Protein AF-A0A5J4XV74-F1 (afdb_monomer)

Radius of gyration: 24.09 Å; Cα contacts (8 Å, |Δi|>4): 216; chains: 1; bounding box: 63×43×75 Å

Solvent-accessible surface area (backbone atoms only — not comparable to full-atom values): 13083 Å² total; per-residue (Å²): 141,88,80,85,64,81,63,50,63,36,85,86,80,73,38,78,36,49,62,63,37,41,74,39,76,90,80,70,40,77,34,39,43,30,43,48,75,38,76,94,71,75,40,73,36,18,62,93,42,40,50,57,51,54,48,50,52,48,52,53,27,52,52,24,44,50,51,20,49,56,37,50,51,49,53,53,55,53,74,70,53,92,80,77,60,88,86,52,64,64,55,63,54,66,45,46,56,58,24,53,53,20,41,54,50,23,54,54,37,49,55,53,49,52,51,52,51,52,29,35,45,54,37,41,40,64,50,53,47,56,51,47,58,54,53,37,54,54,28,50,75,70,77,42,84,73,76,72,52,47,39,64,43,54,69,51,25,43,26,69,56,53,62,33,73,92,48,94,61,33,91,60,53,56,76,52,91,69,85,68,78,70,80,74,83,52,54,71,75,79,39,44,48,73,78,64,74,54,53,80,87,80,46,99,58,56,70,70,55,46,52,52,48,53,57,50,54,62,54,52,67,67,68,77,114

Nearest PDB structures (foldseek):
  6bmn-assembly1_A  TM=8.268E-01  e=3.112E-11  Homo sapiens
  6bmm-assembly1_B  TM=8.412E-01  e=5.925E-11  Homo sapiens
  7khm-assembly1_B  TM=8.316E-01  e=4.170E-11  Homo sapiens
  6bml-assembly1_A  TM=8.031E-01  e=4.688E-11  Homo sapiens
  6bms-assembly1_A  TM=7.677E-01  e=4.333E-10  Danio rerio

Structure (mmCIF, N/CA/C/O backbone):
data_AF-A0A5J4XV74-F1
#
_entry.id   AF-A0A5J4XV74-F1
#
loop_
_atom_site.group_PDB
_atom_site.id
_atom_site.type_symbol
_atom_site.label_atom_id
_atom_site.label_alt_id
_atom_site.label_comp_id
_atom_site.label_asym_id
_atom_site.label_entity_id
_atom_site.label_seq_id
_atom_site.pdbx_PDB_ins_code
_atom_site.Cartn_x
_atom_site.Cartn_y
_atom_site.Cartn_z
_atom_site.occupancy
_atom_site.B_iso_or_equiv
_atom_site.auth_seq_id
_atom_site.auth_comp_id
_atom_site.auth_asym_id
_atom_site.auth_atom_id
_atom_site.pdbx_PDB_model_num
ATOM 1 N N . MET A 1 1 ? -11.024 -5.860 29.452 1.00 32.12 1 MET A N 1
ATOM 2 C CA . MET A 1 1 ? -11.657 -5.705 28.125 1.00 32.12 1 MET A CA 1
ATOM 3 C C . MET A 1 1 ? -12.047 -4.244 27.969 1.00 32.12 1 MET A C 1
ATOM 5 O O . MET A 1 1 ? -13.117 -3.875 28.428 1.00 32.12 1 MET A O 1
ATOM 9 N N . VAL A 1 2 ? -11.178 -3.381 27.437 1.00 33.28 2 VAL A N 1
ATOM 10 C CA . VAL A 1 2 ? -11.536 -1.965 27.258 1.00 33.28 2 VAL A CA 1
ATOM 11 C C . VAL A 1 2 ? -11.027 -1.448 25.920 1.00 33.28 2 VAL A C 1
ATOM 13 O O . VAL A 1 2 ? -9.852 -1.158 25.770 1.00 33.28 2 VAL A O 1
ATOM 16 N N . ALA A 1 3 ? -11.957 -1.310 24.976 1.00 37.47 3 ALA A N 1
ATOM 17 C CA . ALA A 1 3 ? -11.997 -0.252 23.967 1.00 37.47 3 ALA A CA 1
ATOM 18 C C . ALA A 1 3 ? -13.332 -0.358 23.205 1.00 37.47 3 ALA A C 1
ATOM 20 O O . ALA A 1 3 ? -13.363 -0.626 22.005 1.00 37.47 3 ALA A O 1
ATOM 21 N N . MET A 1 4 ? -14.465 -0.149 23.885 1.00 41.94 4 MET A N 1
ATOM 22 C CA . MET A 1 4 ? -15.679 0.264 23.174 1.00 41.94 4 MET A CA 1
ATOM 23 C C . MET A 1 4 ? -15.485 1.729 22.769 1.00 41.94 4 MET A C 1
ATOM 25 O O . MET A 1 4 ? -15.948 2.650 23.431 1.00 41.94 4 MET A O 1
ATOM 29 N N . GLN A 1 5 ? -14.750 1.955 21.675 1.00 53.53 5 GLN A N 1
ATOM 30 C CA . GLN A 1 5 ? -14.912 3.187 20.907 1.00 53.53 5 GLN A CA 1
ATOM 31 C C . GLN A 1 5 ? -16.400 3.310 20.589 1.00 53.53 5 GLN A C 1
ATOM 33 O O . GLN A 1 5 ? -16.978 2.348 20.077 1.00 53.53 5 GLN A O 1
ATOM 38 N N . CYS A 1 6 ? -17.006 4.460 20.900 1.00 49.12 6 CYS A N 1
ATOM 39 C CA . CYS A 1 6 ? -18.391 4.768 20.561 1.00 49.12 6 CYS A CA 1
ATOM 40 C C . CYS A 1 6 ? -18.679 4.263 19.143 1.00 49.12 6 CYS A C 1
ATOM 42 O O . CYS A 1 6 ? -18.056 4.715 18.174 1.00 49.12 6 CYS A O 1
ATOM 44 N N . GLN A 1 7 ? -19.527 3.233 19.050 1.00 57.50 7 GLN A N 1
ATOM 45 C CA . GLN A 1 7 ? -19.824 2.516 17.814 1.00 57.50 7 GLN A CA 1
ATOM 46 C C . GLN A 1 7 ? -20.495 3.493 16.856 1.00 57.50 7 GLN A C 1
ATOM 48 O O . GLN A 1 7 ? -21.716 3.651 16.830 1.00 57.50 7 GLN A O 1
ATOM 53 N N . ARG A 1 8 ? -19.679 4.195 16.066 1.00 77.81 8 ARG A N 1
ATOM 54 C CA . ARG A 1 8 ? -20.165 5.133 15.059 1.00 77.81 8 ARG A CA 1
ATOM 55 C C . ARG A 1 8 ? -21.066 4.333 14.125 1.00 77.81 8 ARG A C 1
ATOM 57 O O . ARG A 1 8 ? -20.652 3.326 13.579 1.00 77.81 8 ARG A O 1
ATOM 64 N N . ARG A 1 9 ? -22.319 4.720 13.921 1.00 89.12 9 ARG A N 1
ATOM 65 C CA . ARG A 1 9 ? -23.174 4.014 12.954 1.00 89.12 9 ARG A CA 1
ATOM 66 C C . ARG A 1 9 ? -22.818 4.471 11.538 1.00 89.12 9 ARG A C 1
ATOM 68 O O . ARG A 1 9 ? -22.668 5.665 11.277 1.00 89.12 9 ARG A O 1
ATOM 75 N N . CYS A 1 10 ? -22.695 3.542 10.592 1.00 93.19 10 CYS A N 1
ATOM 76 C CA . CYS A 1 10 ? -22.558 3.918 9.187 1.00 93.19 10 CYS A CA 1
ATOM 77 C C . CYS A 1 10 ? -23.893 4.478 8.675 1.00 93.19 10 CYS A C 1
ATOM 79 O O . CYS A 1 10 ? -24.883 3.753 8.633 1.00 93.19 10 CYS A O 1
ATOM 81 N N . ARG A 1 11 ? -23.921 5.741 8.229 1.00 92.19 11 ARG A N 1
ATOM 82 C CA . ARG A 1 11 ? -25.148 6.377 7.707 1.00 92.19 11 ARG A CA 1
ATOM 83 C C . ARG A 1 11 ? -25.712 5.674 6.464 1.00 92.19 11 ARG A C 1
ATOM 85 O O . ARG A 1 11 ? -26.923 5.590 6.312 1.00 92.19 11 ARG A O 1
ATOM 92 N N . ARG A 1 12 ? -24.839 5.143 5.597 1.00 93.12 12 ARG A N 1
ATOM 93 C CA . ARG A 1 12 ? -25.219 4.451 4.351 1.00 93.12 12 ARG A CA 1
ATOM 94 C C . ARG A 1 12 ? -25.679 3.015 4.605 1.00 93.12 12 ARG A C 1
ATOM 96 O O . ARG A 1 12 ? -26.771 2.646 4.202 1.00 93.12 12 ARG A O 1
ATOM 103 N N . CYS A 1 13 ? -24.878 2.220 5.318 1.00 93.94 13 CYS A N 1
ATOM 104 C CA . CYS A 1 13 ? -25.209 0.817 5.595 1.00 93.94 13 CYS A CA 1
ATOM 105 C C . CYS A 1 13 ? -26.219 0.633 6.736 1.00 93.94 13 CYS A C 1
ATOM 107 O O . CYS A 1 13 ? -26.720 -0.472 6.906 1.00 93.94 13 CYS A O 1
ATOM 109 N N . ARG A 1 14 ? -26.460 1.665 7.559 1.00 92.75 14 ARG A N 1
ATOM 110 C CA . ARG A 1 14 ? -27.293 1.629 8.779 1.00 92.75 14 ARG A CA 1
ATOM 111 C C . ARG A 1 14 ? -26.882 0.559 9.803 1.00 92.75 14 ARG A C 1
ATOM 113 O O . ARG A 1 14 ? -27.666 0.185 10.666 1.00 92.75 14 ARG A O 1
ATOM 120 N N . LYS A 1 15 ? -25.627 0.107 9.749 1.00 89.50 15 LYS A N 1
ATOM 121 C CA . LYS A 1 15 ? -25.040 -0.886 10.662 1.00 89.50 15 LYS A CA 1
ATOM 122 C C . LYS A 1 15 ? -24.050 -0.229 11.631 1.00 89.50 15 LYS A C 1
ATOM 124 O O . LYS A 1 15 ? -23.454 0.794 11.262 1.00 89.50 15 LYS A O 1
ATOM 129 N N . PRO A 1 16 ? -23.865 -0.787 12.844 1.00 89.62 16 PRO A N 1
ATOM 130 C CA . PRO A 1 16 ? -22.738 -0.431 13.703 1.00 89.62 16 PRO A CA 1
ATOM 131 C C . PRO A 1 16 ? -21.429 -0.557 12.922 1.00 89.62 16 PRO A C 1
ATOM 133 O O . PRO A 1 16 ? -21.267 -1.485 12.125 1.00 89.62 16 PRO A O 1
ATOM 136 N N . LYS A 1 17 ? -20.536 0.418 13.078 1.00 89.12 17 LYS A N 1
ATOM 137 C CA . LYS A 1 17 ? -19.253 0.461 12.382 1.00 89.12 17 LYS A CA 1
ATOM 138 C C . LYS A 1 17 ? -18.164 0.094 13.393 1.00 89.12 17 LYS A C 1
ATOM 140 O O . LYS A 1 17 ? -17.872 0.915 14.265 1.00 89.12 17 LYS A O 1
ATOM 145 N N . PRO A 1 18 ? -17.543 -1.091 13.256 1.00 90.06 18 PRO A N 1
ATOM 146 C CA . PRO A 1 18 ? -16.417 -1.466 14.095 1.00 90.06 18 PRO A CA 1
ATOM 147 C C . PRO A 1 18 ? -15.278 -0.434 14.048 1.00 90.06 18 PRO A C 1
ATOM 149 O O . PRO A 1 18 ? -15.164 0.307 13.059 1.00 90.06 18 PRO A O 1
ATOM 152 N N . PRO A 1 19 ? -14.407 -0.412 15.073 1.00 87.44 19 PRO A N 1
ATOM 153 C CA . PRO A 1 19 ? -13.146 0.323 15.048 1.00 87.44 19 PRO A CA 1
ATOM 154 C C . PRO A 1 19 ? -12.389 0.138 13.728 1.00 87.44 19 PRO A C 1
ATOM 156 O O . PRO A 1 19 ? -12.341 -0.964 13.181 1.00 87.44 19 PRO A O 1
ATOM 159 N N . LEU A 1 20 ? -11.802 1.219 13.203 1.00 90.81 20 LEU A N 1
ATOM 160 C CA . LEU A 1 20 ? -10.992 1.239 11.967 1.00 90.81 20 LEU A CA 1
ATOM 161 C C . LEU A 1 20 ? -11.719 0.809 10.679 1.00 90.81 20 LEU A C 1
ATOM 163 O O . LEU A 1 20 ? -11.148 0.850 9.588 1.00 90.81 20 LEU A O 1
ATOM 167 N N . ALA A 1 21 ? -12.982 0.381 10.747 1.00 94.00 21 ALA A N 1
ATOM 168 C CA . ALA A 1 21 ? -13.748 0.125 9.540 1.00 94.00 21 ALA A CA 1
ATOM 169 C C . ALA A 1 21 ? -14.001 1.451 8.808 1.00 94.00 21 ALA A C 1
ATOM 171 O O . ALA A 1 21 ? -14.051 2.500 9.439 1.00 94.00 21 ALA A O 1
ATOM 172 N N . HIS A 1 22 ? -14.221 1.445 7.493 1.00 94.88 22 HIS A N 1
ATOM 173 C CA . HIS A 1 22 ? -14.708 2.613 6.740 1.00 94.88 22 HIS A CA 1
ATOM 174 C C . HIS A 1 22 ? -15.692 2.178 5.652 1.00 94.88 22 HIS A C 1
ATOM 176 O O . HIS A 1 22 ? -15.659 1.043 5.190 1.00 94.88 22 HIS A O 1
ATOM 182 N N . HIS A 1 23 ? -16.643 3.049 5.301 1.00 96.12 23 HIS A N 1
ATOM 183 C CA . HIS A 1 23 ? -17.570 2.779 4.203 1.00 96.12 23 HIS A CA 1
ATOM 184 C C . HIS A 1 23 ? -16.904 3.180 2.892 1.00 96.12 23 HIS A C 1
ATOM 186 O O . HIS A 1 23 ? -16.594 4.355 2.704 1.00 96.12 23 HIS A O 1
ATOM 192 N N . CYS A 1 24 ? -16.706 2.222 1.994 1.00 97.44 24 CYS A N 1
ATOM 193 C CA . CYS A 1 24 ? -16.278 2.517 0.639 1.00 97.44 24 CYS A CA 1
ATOM 194 C C . CYS A 1 24 ? -17.514 2.768 -0.223 1.00 97.44 24 CYS A C 1
ATOM 196 O O . CYS A 1 24 ? -18.355 1.881 -0.352 1.00 97.44 24 CYS A O 1
ATOM 198 N N . HIS A 1 25 ? -17.599 3.952 -0.828 1.00 96.19 25 HIS A N 1
ATOM 199 C CA . HIS A 1 25 ? -18.690 4.290 -1.741 1.00 96.19 25 HIS A CA 1
ATOM 200 C C . HIS A 1 25 ? -18.669 3.420 -3.007 1.00 96.19 25 HIS A C 1
ATOM 202 O O . HIS A 1 25 ? -19.712 2.952 -3.441 1.00 96.19 25 HIS A O 1
ATOM 208 N N . ILE A 1 26 ? -17.479 3.136 -3.549 1.00 97.25 26 ILE A N 1
ATOM 209 C CA . ILE A 1 26 ? -17.315 2.335 -4.773 1.00 97.25 26 ILE A CA 1
ATOM 210 C C . ILE A 1 26 ? -17.804 0.899 -4.542 1.00 97.25 26 ILE A C 1
ATOM 212 O O . ILE A 1 26 ? -18.626 0.391 -5.293 1.00 97.25 26 ILE A O 1
ATOM 216 N N . CYS A 1 27 ? -17.379 0.261 -3.449 1.00 97.31 27 CYS A N 1
ATOM 217 C CA . CYS A 1 27 ? -17.841 -1.086 -3.101 1.00 97.31 27 CYS A CA 1
ATOM 218 C C . CYS A 1 27 ? -19.204 -1.117 -2.384 1.00 97.31 27 CYS A C 1
ATOM 220 O O . CYS A 1 27 ? -19.670 -2.202 -2.043 1.00 97.31 27 CYS A O 1
ATOM 222 N N . SER A 1 28 ? -19.803 0.040 -2.075 1.00 96.44 28 SER A N 1
ATOM 223 C CA . SER A 1 28 ? -21.082 0.185 -1.357 1.00 96.44 28 SER A CA 1
ATOM 224 C C . SER A 1 28 ? -21.197 -0.617 -0.049 1.00 96.44 28 SER A C 1
ATOM 226 O O . SER A 1 28 ? -22.275 -1.065 0.345 1.00 96.44 28 SER A O 1
ATOM 228 N N . ARG A 1 29 ? -20.085 -0.796 0.673 1.00 95.88 29 ARG A N 1
ATOM 229 C CA . ARG A 1 29 ? -20.040 -1.579 1.919 1.00 95.88 29 ARG A CA 1
ATOM 230 C C . ARG A 1 29 ? -19.025 -1.037 2.914 1.00 95.88 29 ARG A C 1
ATOM 232 O O . ARG A 1 29 ? -18.059 -0.368 2.547 1.00 95.88 29 ARG A O 1
ATOM 239 N N . CYS A 1 30 ? -19.232 -1.355 4.190 1.00 96.44 30 CYS A N 1
ATOM 240 C CA . CYS A 1 30 ? -18.209 -1.155 5.212 1.00 96.44 30 CYS A CA 1
ATOM 241 C C . CYS A 1 30 ? -17.115 -2.219 5.087 1.00 96.44 30 CYS A C 1
ATOM 243 O O . CYS A 1 30 ? -17.405 -3.410 5.005 1.00 96.44 30 CYS A O 1
ATOM 245 N N . VAL A 1 31 ? -15.865 -1.771 5.086 1.00 97.06 31 VAL A N 1
ATOM 246 C CA . VAL A 1 31 ? -14.662 -2.599 5.012 1.00 97.06 31 VAL A CA 1
ATOM 247 C C . VAL A 1 31 ? -13.947 -2.493 6.353 1.00 97.06 31 VAL A C 1
ATOM 249 O O . VAL A 1 31 ? -13.695 -1.384 6.819 1.00 97.06 31 VAL A O 1
ATOM 252 N N . LEU A 1 32 ? -13.667 -3.633 6.988 1.00 95.50 32 LEU A N 1
ATOM 253 C CA . LEU A 1 32 ? -12.938 -3.705 8.260 1.00 95.50 32 LEU A CA 1
ATOM 254 C C . LEU A 1 32 ? -11.486 -3.267 8.062 1.00 95.50 32 LEU A C 1
ATOM 256 O O . LEU A 1 32 ? -10.875 -3.672 7.070 1.00 95.50 32 LEU A O 1
ATOM 260 N N . ARG A 1 33 ? -10.949 -2.468 8.998 1.00 94.44 33 ARG A N 1
ATOM 261 C CA . ARG A 1 33 ? -9.600 -1.865 8.934 1.00 94.44 33 ARG A CA 1
ATOM 262 C C . ARG A 1 33 ? -9.238 -1.437 7.511 1.00 94.44 33 ARG A C 1
ATOM 264 O O . ARG A 1 33 ? -8.307 -1.970 6.909 1.00 94.44 33 ARG A O 1
ATOM 271 N N . MET A 1 34 ? -10.092 -0.592 6.939 1.00 96.81 34 MET A N 1
ATOM 272 C CA . MET A 1 34 ? -9.996 -0.193 5.538 1.00 96.81 34 MET A CA 1
ATOM 273 C C . MET A 1 34 ? -8.755 0.667 5.339 1.00 96.81 34 MET A C 1
ATOM 275 O O . MET A 1 34 ? -8.573 1.644 6.053 1.00 96.81 34 MET A O 1
ATOM 279 N N . ASP A 1 35 ? -7.957 0.334 4.333 1.00 97.25 35 ASP A N 1
ATOM 280 C CA . ASP A 1 35 ? -6.819 1.150 3.932 1.00 97.25 35 ASP A CA 1
ATOM 281 C C . ASP A 1 35 ? -7.197 2.044 2.748 1.00 97.25 35 ASP A C 1
ATOM 283 O O . ASP A 1 35 ? -7.239 3.263 2.875 1.00 97.25 35 ASP A O 1
ATOM 287 N N . HIS A 1 36 ? -7.586 1.446 1.620 1.00 97.19 36 HIS A N 1
ATOM 288 C CA . HIS A 1 36 ? -8.060 2.187 0.453 1.00 97.19 36 HIS A CA 1
ATOM 289 C C . HIS A 1 36 ? -8.917 1.310 -0.469 1.00 97.19 36 HIS A C 1
ATOM 291 O O . HIS A 1 36 ? -9.012 0.092 -0.312 1.00 97.19 36 HIS A O 1
ATOM 297 N N . HIS A 1 37 ? -9.573 1.934 -1.447 1.00 98.00 37 HIS A N 1
ATOM 298 C CA . HIS A 1 37 ? -10.090 1.221 -2.611 1.00 98.00 37 HIS A CA 1
ATOM 299 C C . HIS A 1 37 ? -9.027 1.258 -3.704 1.00 98.00 37 HIS A C 1
ATOM 301 O O . HIS A 1 37 ? -8.611 2.345 -4.095 1.00 98.00 37 HIS A O 1
ATOM 307 N N . CYS A 1 38 ? -8.576 0.095 -4.167 1.00 97.50 38 CYS A N 1
ATOM 308 C CA . CYS A 1 38 ? -7.538 -0.011 -5.182 1.00 97.50 38 CYS A CA 1
ATOM 309 C C . CYS A 1 38 ? -8.183 -0.272 -6.551 1.00 97.50 38 CYS A C 1
ATOM 311 O O . CYS A 1 38 ? -8.717 -1.369 -6.749 1.00 97.50 38 CYS A O 1
ATOM 313 N N . PRO A 1 39 ? -8.115 0.675 -7.508 1.00 96.56 39 PRO A N 1
ATOM 314 C CA . PRO A 1 39 ? -8.664 0.470 -8.849 1.00 96.56 39 PRO A CA 1
ATOM 315 C C . PRO A 1 39 ? -7.979 -0.684 -9.588 1.00 96.56 39 PRO A C 1
ATOM 317 O O . PRO A 1 39 ? -8.641 -1.462 -10.263 1.00 96.56 39 PRO A O 1
ATOM 320 N N . TRP A 1 40 ? -6.668 -0.851 -9.384 1.00 94.56 40 TRP A N 1
ATOM 321 C CA . TRP A 1 40 ? -5.855 -1.897 -10.018 1.00 94.56 40 TRP A CA 1
ATOM 322 C C . TRP A 1 40 ? -6.274 -3.316 -9.629 1.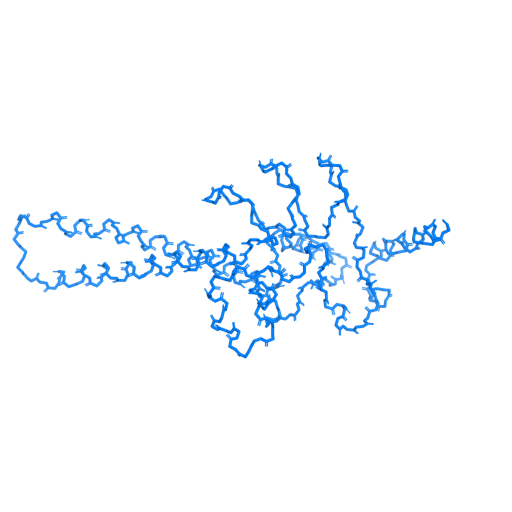00 94.56 40 TRP A C 1
ATOM 324 O O . TRP A 1 40 ? -6.129 -4.244 -10.414 1.00 94.56 40 TRP A O 1
ATOM 334 N N . MET A 1 41 ? -6.816 -3.475 -8.421 1.00 94.44 41 MET A N 1
ATOM 335 C CA . MET A 1 41 ? -7.330 -4.752 -7.921 1.00 94.44 41 MET A CA 1
ATOM 336 C C . MET A 1 41 ? -8.853 -4.854 -8.048 1.00 94.44 41 MET A C 1
ATOM 338 O O . MET A 1 41 ? -9.423 -5.865 -7.638 1.00 94.44 41 MET A O 1
ATOM 342 N N . ASN A 1 42 ? -9.510 -3.790 -8.529 1.00 96.19 42 ASN A N 1
ATOM 343 C CA . ASN A 1 42 ? -10.960 -3.612 -8.524 1.00 96.19 42 ASN A CA 1
ATOM 344 C C . ASN A 1 42 ? -11.605 -4.039 -7.188 1.00 96.19 42 ASN A C 1
ATOM 346 O O . ASN A 1 42 ? -12.614 -4.745 -7.137 1.00 96.19 42 ASN A O 1
ATOM 350 N N . ASN A 1 43 ? -10.952 -3.699 -6.071 1.00 97.25 43 ASN A N 1
ATOM 351 C CA . ASN A 1 43 ? -11.344 -4.181 -4.752 1.00 97.25 43 ASN A CA 1
ATOM 352 C C . ASN A 1 43 ? -10.844 -3.249 -3.644 1.00 97.25 43 ASN A C 1
ATOM 354 O O . ASN A 1 43 ? -9.832 -2.556 -3.772 1.00 97.25 43 ASN A O 1
ATOM 358 N N . CYS A 1 44 ? -11.536 -3.266 -2.508 1.00 98.06 44 CYS A N 1
ATOM 359 C CA . CYS A 1 44 ? -11.040 -2.619 -1.303 1.00 98.06 44 CYS A CA 1
ATOM 360 C C . CYS A 1 44 ? -9.929 -3.428 -0.655 1.00 98.06 44 CYS A C 1
ATOM 362 O O . CYS A 1 44 ? -10.048 -4.641 -0.481 1.00 98.06 44 CYS A O 1
ATOM 364 N N . ILE A 1 45 ? -8.898 -2.718 -0.216 1.00 98.00 45 ILE A N 1
ATOM 365 C CA . ILE A 1 45 ? -7.825 -3.243 0.606 1.00 98.00 45 ILE A CA 1
ATOM 366 C C . ILE A 1 45 ? -8.151 -2.932 2.070 1.00 98.00 45 ILE A C 1
ATOM 368 O O . ILE A 1 45 ? -8.427 -1.789 2.438 1.00 98.00 45 ILE A O 1
ATOM 372 N N . GLY A 1 46 ? -8.155 -3.960 2.912 1.00 96.44 46 GLY A N 1
ATOM 373 C CA . GLY A 1 46 ? -8.438 -3.844 4.338 1.00 96.44 46 GLY A CA 1
ATOM 374 C C . GLY A 1 46 ? -8.076 -5.111 5.106 1.00 96.44 46 GLY A C 1
ATOM 375 O O . GLY A 1 46 ? -7.216 -5.884 4.685 1.00 96.44 46 GLY A O 1
ATOM 376 N N . PHE A 1 47 ? -8.746 -5.360 6.231 1.00 95.25 47 PHE A N 1
ATOM 377 C CA . PHE A 1 47 ? -8.356 -6.386 7.204 1.00 95.25 47 PHE A CA 1
ATOM 378 C C . PHE A 1 47 ? -8.055 -7.770 6.596 1.00 95.25 47 PHE A C 1
ATOM 380 O O . PHE A 1 47 ? -7.038 -8.374 6.935 1.00 95.25 47 PHE A O 1
ATOM 387 N N . HIS A 1 48 ? -8.905 -8.272 5.699 1.00 93.44 48 HIS A N 1
ATOM 388 C CA . HIS A 1 48 ? -8.789 -9.641 5.185 1.00 93.44 48 HIS A CA 1
ATOM 389 C C . HIS A 1 48 ? -7.760 -9.820 4.063 1.00 93.44 48 HIS A C 1
ATOM 391 O O . HIS A 1 48 ? -7.324 -10.945 3.823 1.00 93.44 48 HIS A O 1
ATOM 397 N N . ASN A 1 49 ? -7.378 -8.748 3.367 1.00 94.56 49 ASN A N 1
ATOM 398 C CA . ASN A 1 49 ? -6.533 -8.834 2.175 1.00 94.56 49 ASN A CA 1
ATOM 399 C C . ASN A 1 49 ? -5.31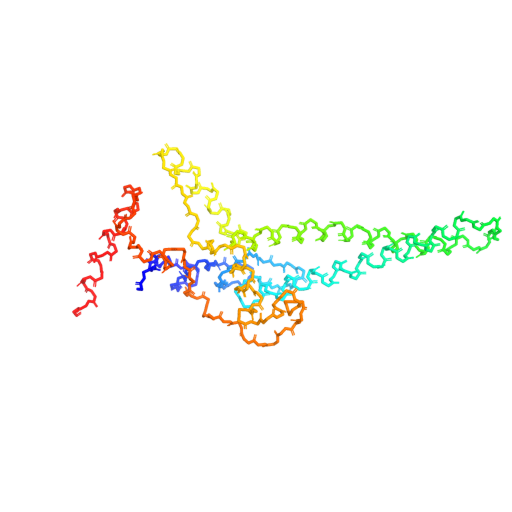3 -7.907 2.179 1.00 94.56 49 ASN A C 1
ATOM 401 O O . ASN A 1 49 ? -4.526 -7.981 1.240 1.00 94.56 49 ASN A O 1
ATOM 405 N N . TYR A 1 50 ? -5.092 -7.112 3.231 1.00 95.25 50 TYR A N 1
ATOM 406 C CA . TYR A 1 50 ? -3.940 -6.207 3.313 1.00 95.25 50 TYR A CA 1
ATOM 407 C C . TYR A 1 50 ? -2.603 -6.937 3.123 1.00 95.25 50 TYR A C 1
ATOM 409 O O . TYR A 1 50 ? -1.781 -6.511 2.320 1.00 95.25 50 TYR A O 1
ATOM 417 N N . ARG A 1 51 ? -2.415 -8.104 3.756 1.00 92.94 51 ARG A N 1
ATOM 418 C CA . ARG A 1 51 ? -1.195 -8.915 3.576 1.00 92.94 51 ARG A CA 1
ATOM 419 C C . ARG A 1 51 ? -0.965 -9.347 2.126 1.00 92.94 51 ARG A C 1
ATOM 421 O O . ARG A 1 51 ? 0.167 -9.377 1.664 1.00 92.94 51 ARG A O 1
ATOM 428 N N . PHE A 1 52 ? -2.041 -9.676 1.410 1.00 94.06 52 PHE A N 1
ATOM 429 C CA . PHE A 1 52 ? -1.960 -10.123 0.023 1.00 94.06 52 PHE A CA 1
ATOM 430 C C . PHE A 1 52 ? -1.652 -8.957 -0.901 1.00 94.06 52 PHE A C 1
ATOM 432 O O . PHE A 1 52 ? -0.888 -9.125 -1.837 1.00 94.06 52 PHE A O 1
ATOM 439 N N . PHE A 1 53 ? -2.195 -7.778 -0.602 1.00 95.62 53 PHE A N 1
ATOM 440 C CA . PHE A 1 53 ? -1.847 -6.553 -1.302 1.00 95.62 53 PHE A CA 1
ATOM 441 C C . PHE A 1 53 ? -0.361 -6.212 -1.133 1.00 95.62 53 PHE A C 1
ATOM 443 O O . PHE A 1 53 ? 0.318 -5.987 -2.125 1.00 95.62 53 PHE A O 1
ATOM 450 N N . VAL A 1 54 ? 0.177 -6.261 0.091 1.00 95.38 54 VAL A N 1
ATOM 451 C CA . VAL A 1 54 ? 1.606 -5.984 0.325 1.00 95.38 54 VAL A CA 1
ATOM 452 C C . VAL A 1 54 ? 2.495 -7.003 -0.399 1.00 95.38 54 VAL A C 1
ATOM 454 O O . VAL A 1 54 ? 3.468 -6.618 -1.042 1.00 95.38 54 VAL A O 1
ATOM 457 N N . LEU A 1 55 ? 2.132 -8.291 -0.370 1.00 95.00 55 LEU A N 1
ATOM 458 C CA . LEU A 1 55 ? 2.840 -9.333 -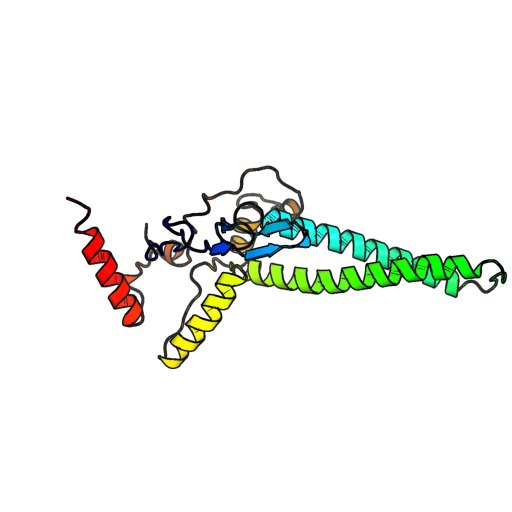1.122 1.00 95.00 55 LEU A CA 1
ATOM 459 C C . LEU A 1 55 ? 2.745 -9.148 -2.638 1.00 95.00 55 LEU A C 1
ATOM 461 O O . LEU A 1 55 ? 3.748 -9.294 -3.328 1.00 95.00 55 LEU A O 1
ATOM 465 N N . PHE A 1 56 ? 1.567 -8.804 -3.156 1.00 95.31 56 PHE A N 1
ATOM 466 C CA . PHE A 1 56 ? 1.365 -8.489 -4.568 1.00 95.31 56 PHE A CA 1
ATOM 467 C C . PHE A 1 56 ? 2.289 -7.350 -5.008 1.00 95.31 56 PHE A C 1
ATOM 469 O O . PHE A 1 56 ? 3.045 -7.514 -5.963 1.00 95.31 56 PHE A O 1
ATOM 476 N N . THR A 1 57 ? 2.302 -6.242 -4.264 1.00 96.56 57 THR A N 1
ATOM 477 C CA . THR A 1 57 ? 3.181 -5.102 -4.547 1.00 96.56 57 THR A CA 1
ATOM 478 C C . THR A 1 57 ? 4.654 -5.511 -4.469 1.00 96.56 57 THR A C 1
ATOM 480 O O . THR A 1 57 ? 5.454 -5.063 -5.285 1.00 96.56 57 THR A O 1
ATOM 483 N N . PHE A 1 58 ? 5.023 -6.401 -3.538 1.00 96.19 58 PHE A N 1
ATOM 484 C CA . PHE A 1 58 ? 6.401 -6.872 -3.372 1.00 96.19 58 PHE A CA 1
ATOM 485 C C . PHE A 1 58 ? 6.868 -7.718 -4.549 1.00 96.19 58 PHE A C 1
ATOM 487 O O . PHE A 1 58 ? 7.934 -7.463 -5.103 1.00 96.19 58 PHE A O 1
ATOM 494 N N . TYR A 1 59 ? 6.065 -8.691 -4.968 1.00 96.75 59 TYR A N 1
ATOM 495 C CA . TYR A 1 59 ? 6.417 -9.543 -6.097 1.00 96.75 59 TYR A CA 1
ATOM 496 C C . TYR A 1 59 ? 6.380 -8.791 -7.427 1.00 96.75 59 TYR A C 1
ATOM 498 O O . TYR A 1 59 ? 7.229 -9.037 -8.283 1.00 96.75 59 TYR A O 1
ATOM 506 N N . LEU A 1 60 ? 5.463 -7.833 -7.588 1.00 96.94 60 LEU A N 1
ATOM 507 C CA . LEU A 1 60 ? 5.428 -6.971 -8.766 1.00 96.94 60 LEU A CA 1
ATOM 508 C C . LEU A 1 60 ? 6.658 -6.053 -8.831 1.00 96.94 60 LEU A C 1
ATOM 510 O O . LEU A 1 60 ? 7.254 -5.890 -9.897 1.00 96.94 60 LEU A O 1
ATOM 514 N N . TRP A 1 61 ? 7.083 -5.504 -7.690 1.00 97.88 61 TRP A N 1
ATOM 515 C CA . TRP A 1 61 ? 8.332 -4.751 -7.579 1.00 97.88 61 TRP A CA 1
ATOM 516 C C . TRP A 1 61 ? 9.543 -5.627 -7.908 1.00 97.88 61 TRP A C 1
ATOM 518 O O . TRP A 1 61 ? 10.337 -5.266 -8.768 1.00 97.88 61 TRP A O 1
ATOM 528 N N . ALA A 1 62 ? 9.656 -6.810 -7.299 1.00 97.62 62 ALA A N 1
ATOM 529 C CA . ALA A 1 62 ? 10.783 -7.709 -7.527 1.00 97.62 62 ALA A CA 1
ATOM 530 C C . ALA A 1 62 ? 10.884 -8.142 -8.999 1.00 97.62 62 ALA A C 1
ATOM 532 O O . ALA A 1 62 ? 11.967 -8.103 -9.579 1.00 97.62 62 ALA A O 1
ATOM 533 N N . GLY A 1 63 ? 9.759 -8.500 -9.628 1.00 98.19 63 GLY A N 1
ATOM 534 C CA . GLY A 1 63 ? 9.724 -8.888 -11.039 1.00 98.19 63 GLY A CA 1
ATOM 535 C C . GLY A 1 63 ? 10.068 -7.736 -11.988 1.00 98.19 63 GLY A C 1
ATOM 536 O O . GLY A 1 63 ? 10.862 -7.920 -12.912 1.00 98.19 63 GLY A O 1
ATOM 537 N N . SER A 1 64 ? 9.525 -6.537 -11.750 1.00 98.19 64 SER A N 1
ATOM 538 C CA . SER A 1 64 ? 9.833 -5.359 -12.577 1.00 98.19 64 SER A CA 1
ATOM 539 C C . SER A 1 64 ? 11.274 -4.873 -12.388 1.00 98.19 64 SER A C 1
ATOM 541 O O . SER A 1 64 ? 11.943 -4.567 -13.373 1.00 98.19 64 SER A O 1
ATOM 543 N N . ALA A 1 65 ? 11.798 -4.887 -11.160 1.00 98.38 65 ALA A N 1
ATOM 544 C CA . ALA A 1 65 ? 13.193 -4.565 -10.865 1.00 98.38 65 ALA A CA 1
ATOM 545 C C . ALA A 1 65 ? 14.164 -5.566 -11.507 1.00 98.38 65 ALA A C 1
ATOM 547 O O . ALA A 1 65 ? 15.141 -5.154 -12.130 1.00 98.38 65 ALA A O 1
ATOM 548 N N . TYR A 1 66 ? 13.874 -6.868 -11.414 1.00 98.38 66 TYR A N 1
ATOM 549 C CA . TYR A 1 66 ? 14.658 -7.909 -12.080 1.00 98.38 66 TYR A CA 1
ATOM 550 C C . TYR A 1 66 ? 14.654 -7.735 -13.604 1.00 98.38 66 TYR A C 1
ATOM 552 O O . TYR A 1 66 ? 15.710 -7.770 -14.232 1.00 98.38 66 TYR A O 1
ATOM 560 N N . SER A 1 67 ? 13.486 -7.468 -14.194 1.00 98.19 67 SER A N 1
ATOM 561 C CA . SER A 1 67 ? 13.361 -7.222 -15.637 1.00 98.19 67 SER A CA 1
ATOM 562 C C . SER A 1 67 ? 14.165 -5.993 -16.068 1.00 98.19 67 SER A C 1
ATOM 564 O O . SER A 1 67 ? 14.929 -6.062 -17.027 1.00 98.19 67 SER A O 1
ATOM 566 N N . ALA A 1 68 ? 14.063 -4.885 -15.325 1.00 98.25 68 ALA A N 1
ATOM 567 C CA . ALA A 1 68 ? 14.833 -3.672 -15.590 1.00 98.25 68 ALA A CA 1
ATOM 568 C C . ALA A 1 68 ? 16.348 -3.916 -15.493 1.00 98.25 68 ALA A C 1
ATOM 570 O O . ALA A 1 68 ? 17.095 -3.450 -16.351 1.00 98.25 68 ALA A O 1
ATOM 571 N N . TRP A 1 69 ? 16.799 -4.680 -14.493 1.00 98.19 69 TRP A N 1
ATOM 572 C CA . TRP A 1 69 ? 18.205 -5.055 -14.331 1.00 98.19 69 TRP A CA 1
ATOM 573 C C . TRP A 1 69 ? 18.727 -5.879 -15.513 1.00 98.19 69 TRP A C 1
ATOM 575 O O . TRP A 1 69 ? 19.760 -5.543 -16.091 1.00 98.19 69 TRP A O 1
ATOM 585 N N . MET A 1 70 ? 18.000 -6.929 -15.906 1.00 97.62 70 MET A N 1
ATOM 586 C CA . MET A 1 70 ? 18.394 -7.797 -17.021 1.00 97.62 70 MET A CA 1
ATOM 587 C C . MET A 1 70 ? 18.443 -7.036 -18.349 1.00 97.62 70 MET A C 1
ATOM 589 O O . MET A 1 70 ? 19.378 -7.209 -19.129 1.00 97.62 70 MET A O 1
ATOM 593 N N . LEU A 1 71 ? 17.473 -6.152 -18.592 1.00 96.56 71 LEU A N 1
ATOM 594 C CA . LEU A 1 71 ? 17.443 -5.332 -19.802 1.00 96.56 71 LEU A CA 1
ATOM 595 C C . LEU A 1 71 ? 18.560 -4.282 -19.812 1.00 96.56 71 LEU A C 1
ATOM 597 O O . LEU A 1 71 ? 19.188 -4.079 -20.848 1.00 96.56 71 LEU A O 1
ATOM 601 N N . LEU A 1 72 ? 18.863 -3.658 -18.668 1.00 95.75 72 LEU A N 1
ATOM 602 C CA . LEU A 1 72 ? 19.995 -2.734 -18.543 1.00 95.75 72 LEU A CA 1
ATOM 603 C C . LEU A 1 72 ? 21.327 -3.436 -18.825 1.00 95.75 72 LEU A C 1
ATOM 605 O O . LEU A 1 72 ? 22.183 -2.890 -19.521 1.00 95.75 72 LEU A O 1
ATOM 609 N N . TRP A 1 73 ? 21.493 -4.651 -18.298 1.00 95.44 73 TRP A N 1
ATOM 610 C CA . TRP A 1 73 ? 22.673 -5.471 -18.546 1.00 95.44 73 TRP A CA 1
ATOM 611 C C . TRP A 1 73 ? 22.861 -5.750 -20.040 1.00 95.44 73 TRP A C 1
ATOM 613 O O . TRP A 1 73 ? 23.957 -5.558 -20.571 1.00 95.44 73 TRP A O 1
ATOM 623 N N . GLU A 1 74 ? 21.788 -6.152 -20.722 1.00 92.62 74 GLU A N 1
ATOM 624 C CA . GLU A 1 74 ? 21.808 -6.467 -22.149 1.00 92.62 74 GLU A CA 1
ATOM 625 C C . GLU A 1 74 ? 22.061 -5.223 -23.014 1.00 92.62 74 GLU A C 1
ATOM 627 O O . GLU A 1 74 ? 22.934 -5.248 -23.880 1.00 92.62 74 GLU A O 1
ATOM 632 N N . LEU A 1 75 ? 21.400 -4.098 -22.723 1.00 91.19 75 LEU A N 1
ATOM 633 C CA . LEU A 1 75 ? 21.668 -2.814 -23.383 1.00 91.19 75 LEU A CA 1
ATOM 634 C C . LEU A 1 75 ? 23.130 -2.382 -23.204 1.00 91.19 75 LEU A C 1
ATOM 636 O O . LEU A 1 75 ? 23.773 -1.936 -24.154 1.00 91.19 75 LEU A O 1
ATOM 640 N N . GLY A 1 76 ? 23.688 -2.565 -22.004 1.00 91.00 76 GLY A N 1
ATOM 641 C CA . GLY A 1 76 ? 25.095 -2.289 -21.728 1.00 91.00 76 GLY A CA 1
ATOM 642 C C . GLY A 1 76 ? 26.048 -3.229 -22.471 1.00 91.00 76 GLY A C 1
ATOM 643 O O . GLY A 1 76 ? 27.095 -2.785 -22.939 1.00 91.00 76 GLY A O 1
ATOM 644 N N . ARG A 1 77 ? 25.707 -4.520 -22.597 1.00 89.75 77 ARG A N 1
ATOM 645 C CA . ARG A 1 77 ? 26.478 -5.506 -23.375 1.00 89.75 77 ARG A CA 1
ATOM 646 C C . ARG A 1 77 ? 26.545 -5.098 -24.840 1.00 89.75 77 ARG A C 1
ATOM 648 O O . ARG A 1 77 ? 27.632 -5.041 -25.405 1.00 89.75 77 ARG A O 1
ATOM 655 N N . ILE A 1 78 ? 25.392 -4.774 -25.404 1.00 85.94 78 ILE A N 1
ATOM 656 C CA . ILE A 1 78 ? 25.222 -4.338 -26.782 1.00 85.94 78 ILE A CA 1
ATOM 657 C C . ILE A 1 78 ? 25.982 -3.029 -27.047 1.00 85.94 78 ILE A C 1
ATOM 659 O O . ILE A 1 78 ? 26.734 -2.946 -28.012 1.00 85.94 78 ILE A O 1
ATOM 663 N N . GLY A 1 79 ? 25.873 -2.034 -26.160 1.00 85.25 79 GLY A N 1
ATOM 664 C CA . GLY A 1 79 ? 26.582 -0.756 -26.300 1.00 85.25 79 GLY A CA 1
ATOM 665 C C . GLY A 1 79 ? 28.113 -0.866 -26.265 1.00 85.25 79 GLY A C 1
ATOM 666 O O . GLY A 1 79 ? 28.798 0.053 -26.703 1.00 85.25 79 GLY A O 1
ATOM 667 N N . ARG A 1 80 ? 28.663 -1.985 -25.770 1.00 86.19 80 ARG A N 1
ATOM 668 C CA . ARG A 1 80 ? 30.106 -2.285 -25.797 1.00 86.19 80 ARG A CA 1
ATOM 669 C C . ARG A 1 80 ? 30.552 -3.050 -27.048 1.00 86.19 80 ARG A C 1
ATOM 671 O O . ARG A 1 80 ? 31.754 -3.192 -27.255 1.00 86.19 80 ARG A O 1
ATOM 678 N N . MET A 1 81 ? 29.630 -3.567 -27.862 1.00 80.94 81 MET A N 1
ATOM 679 C CA . MET A 1 81 ? 29.965 -4.266 -29.105 1.00 80.94 81 MET A CA 1
ATOM 680 C C . MET A 1 81 ? 30.194 -3.246 -30.229 1.00 80.94 81 MET A C 1
ATOM 682 O O . MET A 1 81 ? 29.317 -2.451 -30.546 1.00 80.94 81 MET A O 1
ATOM 686 N N . SER A 1 82 ? 31.377 -3.269 -30.847 1.00 62.50 82 SER A N 1
ATOM 687 C CA . SER A 1 82 ? 31.786 -2.309 -31.886 1.00 62.50 82 SER A CA 1
ATOM 688 C C . SER A 1 82 ? 31.250 -2.618 -33.292 1.00 62.50 82 SER A C 1
ATOM 690 O O . SER A 1 82 ? 31.436 -1.812 -34.200 1.00 62.50 82 SER A O 1
ATOM 692 N N . GLN A 1 83 ? 30.584 -3.760 -33.495 1.00 64.31 83 GLN A N 1
ATOM 693 C CA . GLN A 1 83 ? 30.094 -4.210 -34.803 1.00 64.31 83 GLN A CA 1
ATOM 694 C C . GLN A 1 83 ? 28.569 -4.322 -34.823 1.00 64.31 83 GLN A C 1
ATOM 696 O O . GLN A 1 83 ? 28.007 -5.411 -34.751 1.00 64.31 83 GLN A O 1
ATOM 701 N N . PHE A 1 84 ? 27.895 -3.181 -34.929 1.00 63.22 84 PHE A N 1
ATOM 702 C CA . PHE A 1 84 ? 26.471 -3.145 -35.237 1.00 63.22 84 PHE A CA 1
ATOM 703 C C . PHE A 1 84 ? 26.265 -3.120 -36.750 1.00 63.22 84 PHE A C 1
ATOM 705 O O . PHE A 1 84 ? 26.628 -2.151 -37.417 1.00 63.22 84 PHE A O 1
ATOM 712 N N . HIS A 1 85 ? 25.658 -4.168 -37.304 1.00 63.47 85 HIS A N 1
ATOM 713 C CA . HIS A 1 85 ? 25.175 -4.119 -38.680 1.00 63.47 85 HIS A CA 1
ATOM 714 C C . HIS A 1 85 ? 23.924 -3.228 -38.737 1.00 63.47 85 HIS A C 1
ATOM 716 O O . HIS A 1 85 ? 23.003 -3.383 -37.937 1.00 63.47 85 HIS A O 1
ATOM 722 N N . MET A 1 86 ? 23.876 -2.298 -39.698 1.00 55.31 86 MET A N 1
ATOM 723 C CA . MET A 1 86 ? 22.827 -1.268 -39.846 1.00 55.31 86 MET A CA 1
ATOM 724 C C . MET A 1 86 ? 21.387 -1.827 -39.956 1.00 55.31 86 MET A C 1
ATOM 726 O O . MET A 1 86 ? 20.431 -1.079 -39.775 1.00 55.31 86 MET A O 1
ATOM 730 N N . GLY A 1 87 ? 21.218 -3.132 -40.214 1.00 59.78 87 GLY A N 1
ATOM 731 C CA . GLY A 1 87 ? 19.924 -3.830 -40.237 1.00 59.78 87 GLY A CA 1
ATOM 732 C C . GLY A 1 87 ? 19.385 -4.277 -38.868 1.00 59.78 87 GLY A C 1
ATOM 733 O O . GLY A 1 87 ? 18.239 -4.705 -38.786 1.00 59.78 87 GLY A O 1
ATOM 734 N N . GLU A 1 88 ? 20.166 -4.158 -37.789 1.00 64.44 88 GLU A N 1
ATOM 735 C CA . GLU A 1 88 ? 19.791 -4.639 -36.447 1.00 64.44 88 GLU A CA 1
ATOM 736 C C . GLU A 1 88 ? 19.308 -3.536 -35.492 1.00 64.44 88 GLU A C 1
ATOM 738 O O . GLU A 1 88 ? 19.035 -3.805 -34.324 1.00 64.44 88 GLU A O 1
ATOM 743 N N . ALA A 1 89 ? 19.142 -2.294 -35.966 1.00 66.81 89 ALA A N 1
ATOM 744 C CA . ALA A 1 89 ? 18.736 -1.159 -35.129 1.00 66.81 89 ALA A CA 1
ATOM 745 C C . ALA A 1 89 ? 17.382 -1.360 -34.417 1.00 66.81 89 ALA A C 1
ATOM 747 O O . ALA A 1 89 ? 17.143 -0.758 -33.377 1.00 66.81 89 ALA A O 1
ATOM 748 N N . VAL A 1 90 ? 16.513 -2.245 -34.918 1.00 74.81 90 VAL A N 1
ATOM 749 C CA . VAL A 1 90 ? 15.230 -2.596 -34.278 1.00 74.81 90 VAL A CA 1
ATOM 750 C C . VAL A 1 90 ? 15.433 -3.278 -32.919 1.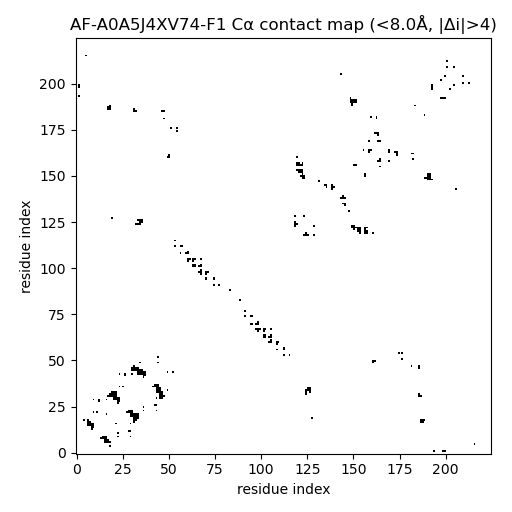00 74.81 90 VAL A C 1
ATOM 752 O O . VAL A 1 90 ? 14.652 -3.053 -31.995 1.00 74.81 90 VAL A O 1
ATOM 755 N N . TYR A 1 91 ? 16.494 -4.074 -32.764 1.00 79.88 91 TYR A N 1
ATOM 756 C CA . TYR A 1 91 ? 16.760 -4.856 -31.556 1.00 79.88 91 TYR A CA 1
ATOM 757 C C . TYR A 1 91 ? 17.030 -3.998 -30.300 1.00 79.88 91 TYR A C 1
ATOM 759 O O . TYR A 1 91 ? 16.345 -4.203 -29.296 1.00 79.88 91 TYR A O 1
ATOM 767 N N . PRO A 1 92 ? 17.925 -2.986 -30.306 1.00 80.12 92 PRO A N 1
ATOM 768 C CA . PRO A 1 92 ? 18.115 -2.121 -29.142 1.00 80.12 92 PRO A CA 1
ATOM 769 C C . PRO A 1 92 ? 16.862 -1.305 -28.795 1.00 80.12 92 PRO A C 1
ATOM 771 O O . PRO A 1 92 ? 16.579 -1.125 -27.612 1.00 80.12 92 PRO A O 1
ATOM 774 N N . TYR A 1 93 ? 16.057 -0.868 -29.775 1.00 84.25 93 TYR A N 1
ATOM 775 C CA . TYR A 1 93 ? 14.775 -0.206 -29.485 1.00 84.25 93 TYR A CA 1
ATOM 776 C C . TYR A 1 93 ? 13.760 -1.163 -28.847 1.00 84.25 93 TYR A C 1
ATOM 778 O O . TYR A 1 93 ? 13.078 -0.784 -27.891 1.00 84.25 93 TYR A O 1
ATOM 786 N N . ALA A 1 94 ? 13.704 -2.413 -29.317 1.00 88.00 94 ALA A N 1
ATOM 787 C CA . ALA A 1 94 ? 12.854 -3.455 -28.747 1.00 88.00 94 ALA A CA 1
ATOM 788 C C . ALA A 1 94 ? 13.220 -3.798 -27.290 1.00 88.00 94 ALA A C 1
ATOM 790 O O . ALA A 1 94 ? 12.352 -4.244 -26.545 1.00 88.00 94 ALA A O 1
ATOM 791 N N . LEU A 1 95 ? 14.464 -3.548 -26.861 1.00 91.69 95 LEU A N 1
ATOM 792 C CA . LEU A 1 95 ? 14.911 -3.695 -25.469 1.00 91.69 95 LEU A CA 1
ATOM 793 C C . LEU A 1 95 ? 14.747 -2.410 -24.642 1.00 91.69 95 LEU A C 1
ATOM 795 O O . LEU A 1 95 ? 14.445 -2.474 -23.448 1.00 91.69 95 LEU A O 1
ATOM 799 N N . LEU A 1 96 ? 14.913 -1.239 -25.262 1.00 92.75 96 LEU A N 1
ATOM 800 C CA . LEU A 1 96 ? 14.820 0.056 -24.588 1.00 92.75 96 LEU A CA 1
ATOM 801 C C . LEU A 1 96 ? 13.409 0.334 -24.060 1.00 92.75 96 LEU A C 1
ATOM 803 O O . LEU A 1 96 ? 13.254 0.763 -22.919 1.00 92.75 96 LEU A O 1
ATOM 807 N N . VAL A 1 97 ? 12.373 0.074 -24.862 1.00 94.31 97 VAL A N 1
ATOM 808 C CA . VAL A 1 97 ? 10.977 0.309 -24.454 1.00 94.31 97 VAL A CA 1
ATOM 809 C C . VAL A 1 97 ? 10.590 -0.499 -23.205 1.00 94.31 97 VAL A C 1
ATOM 811 O O . VAL A 1 97 ? 10.173 0.113 -22.216 1.00 94.31 97 VAL A O 1
ATOM 814 N N . PRO A 1 98 ?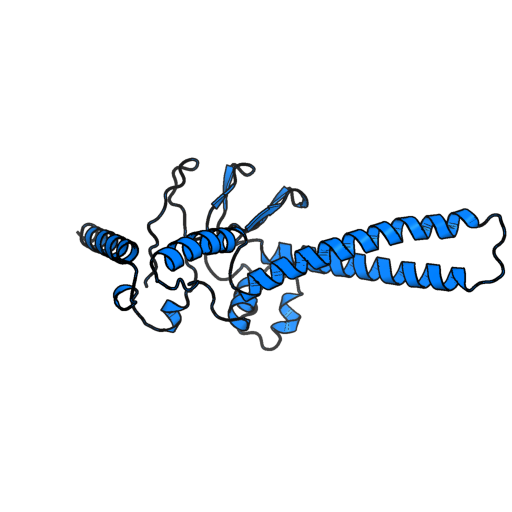 10.741 -1.840 -23.167 1.00 95.94 98 PRO A N 1
ATOM 815 C CA . PRO A 1 98 ? 10.433 -2.608 -21.965 1.00 95.94 98 PRO A CA 1
ATOM 816 C C . PRO A 1 98 ? 11.359 -2.263 -20.794 1.00 95.94 98 PRO A C 1
ATOM 818 O O . PRO A 1 98 ? 10.913 -2.355 -19.649 1.00 95.94 98 PRO A O 1
ATOM 821 N N . PHE A 1 99 ? 12.600 -1.821 -21.038 1.00 97.69 99 PHE A N 1
ATOM 822 C CA . PHE A 1 99 ? 13.481 -1.329 -19.977 1.00 97.69 99 PHE A CA 1
ATOM 823 C C . PHE A 1 99 ? 12.889 -0.089 -19.308 1.00 97.69 99 PHE A C 1
ATOM 825 O O . PHE A 1 99 ? 12.718 -0.081 -18.090 1.00 97.69 99 PHE A O 1
ATOM 832 N N . VAL A 1 100 ? 12.520 0.923 -20.098 1.00 97.56 100 VAL A N 1
ATOM 833 C CA . VAL A 1 100 ? 11.938 2.173 -19.592 1.00 97.56 100 VAL A CA 1
ATOM 834 C C . VAL A 1 100 ? 10.654 1.894 -18.815 1.00 97.56 100 VAL A C 1
ATOM 836 O O . VAL A 1 100 ? 10.494 2.392 -17.702 1.00 97.56 100 VAL A O 1
ATOM 839 N N . LEU A 1 101 ? 9.766 1.050 -19.351 1.00 97.25 101 LEU A N 1
ATOM 840 C CA . LEU A 1 101 ? 8.525 0.673 -18.669 1.00 97.25 101 LEU A CA 1
ATOM 841 C C . LEU A 1 101 ? 8.794 -0.078 -17.357 1.00 97.25 101 LEU A C 1
ATOM 843 O O . LEU A 1 101 ? 8.218 0.265 -16.325 1.00 97.25 101 LEU A O 1
ATOM 847 N N . SER A 1 102 ? 9.693 -1.067 -17.370 1.00 98.12 102 SER A N 1
ATOM 848 C CA . SER A 1 102 ? 10.034 -1.858 -16.179 1.00 98.12 102 SER A CA 1
ATOM 849 C C . SER A 1 102 ? 10.700 -1.003 -15.100 1.00 98.12 102 SER A C 1
ATOM 851 O O . SER A 1 102 ? 10.370 -1.131 -13.921 1.00 98.12 102 SER A O 1
ATOM 853 N N . ALA A 1 103 ? 11.594 -0.092 -15.492 1.00 98.25 103 ALA A N 1
ATOM 854 C CA . ALA A 1 103 ? 12.249 0.846 -14.589 1.00 98.25 103 ALA A CA 1
ATOM 855 C C . ALA A 1 103 ? 11.243 1.834 -13.978 1.00 98.25 103 ALA A C 1
ATOM 857 O O . ALA A 1 103 ? 11.230 2.014 -12.760 1.00 98.25 103 ALA A O 1
ATOM 858 N N . ALA A 1 104 ? 10.357 2.419 -14.790 1.00 98.25 104 ALA A N 1
ATOM 859 C CA . ALA A 1 104 ? 9.325 3.340 -14.318 1.00 98.25 104 ALA A CA 1
ATOM 860 C C . ALA A 1 104 ? 8.374 2.670 -13.313 1.00 98.25 104 ALA A C 1
ATOM 862 O O . ALA A 1 104 ? 8.110 3.222 -12.243 1.00 98.25 104 ALA A O 1
ATOM 863 N N . VAL A 1 105 ? 7.912 1.452 -13.619 1.00 97.50 105 VAL A N 1
ATOM 864 C CA . VAL A 1 105 ? 7.079 0.653 -12.709 1.00 97.50 105 VAL A CA 1
ATOM 865 C C . VAL A 1 105 ? 7.838 0.327 -11.423 1.00 97.50 105 VAL A C 1
ATOM 867 O O . VAL A 1 105 ? 7.298 0.523 -10.336 1.00 97.50 105 VAL A O 1
ATOM 870 N N . SER A 1 106 ? 9.097 -0.104 -11.517 1.00 98.19 106 SER A N 1
ATOM 871 C CA . SER A 1 106 ? 9.919 -0.434 -10.348 1.00 98.19 106 SER A CA 1
ATOM 872 C C . SER A 1 106 ? 10.113 0.771 -9.414 1.00 98.19 106 SER A C 1
ATOM 874 O O . SER A 1 106 ? 9.951 0.650 -8.196 1.00 98.19 106 SER A O 1
ATOM 876 N N . ILE A 1 107 ? 10.367 1.963 -9.966 1.00 98.12 107 ILE A N 1
ATOM 877 C CA . ILE A 1 107 ? 10.500 3.209 -9.192 1.00 98.12 107 ILE A CA 1
ATOM 878 C C . ILE A 1 107 ? 9.179 3.563 -8.497 1.00 98.12 107 ILE A C 1
ATOM 880 O O . ILE A 1 107 ? 9.161 3.798 -7.286 1.00 98.12 107 ILE A O 1
ATOM 884 N N . ALA A 1 108 ? 8.060 3.551 -9.230 1.00 97.69 108 ALA A N 1
ATOM 885 C CA . ALA A 1 108 ? 6.745 3.856 -8.665 1.00 97.69 108 ALA A CA 1
ATOM 886 C C . ALA A 1 108 ? 6.361 2.875 -7.543 1.00 97.69 108 ALA A C 1
ATOM 888 O O . ALA A 1 108 ? 5.886 3.282 -6.479 1.00 97.69 108 ALA A O 1
ATOM 889 N N . LEU A 1 109 ? 6.622 1.580 -7.744 1.00 97.75 109 LEU A N 1
ATOM 890 C CA . LEU A 1 109 ? 6.364 0.551 -6.742 1.00 97.75 109 LEU A CA 1
ATOM 891 C C . LEU A 1 109 ? 7.304 0.648 -5.545 1.00 97.75 109 LEU A C 1
ATOM 893 O O . LEU A 1 109 ? 6.880 0.320 -4.444 1.00 97.75 109 LEU A O 1
ATOM 897 N N . THR A 1 110 ? 8.531 1.144 -5.713 1.00 98.06 110 THR A N 1
ATOM 898 C CA . THR A 1 110 ? 9.446 1.402 -4.590 1.00 98.06 110 THR A CA 1
ATOM 899 C C . THR A 1 110 ? 8.858 2.452 -3.644 1.00 98.06 110 THR A C 1
ATOM 901 O O . THR A 1 110 ? 8.831 2.239 -2.432 1.00 98.06 110 THR A O 1
ATOM 904 N N . ALA A 1 111 ? 8.312 3.550 -4.181 1.00 97.50 111 ALA A N 1
ATOM 905 C CA . ALA A 1 111 ? 7.650 4.577 -3.374 1.00 97.50 111 ALA A CA 1
ATOM 906 C C . ALA A 1 111 ? 6.394 4.034 -2.668 1.00 97.50 111 ALA A C 1
ATOM 908 O O . ALA A 1 111 ? 6.229 4.222 -1.460 1.00 97.50 111 ALA A O 1
ATOM 909 N N . LEU A 1 112 ? 5.538 3.303 -3.395 1.00 97.06 112 LEU A N 1
ATOM 910 C CA . LEU A 1 112 ? 4.338 2.681 -2.825 1.00 97.06 112 LEU A CA 1
ATOM 911 C C . LEU A 1 112 ? 4.689 1.654 -1.737 1.00 97.06 112 LEU A C 1
ATOM 913 O O . LEU A 1 112 ? 4.070 1.620 -0.675 1.00 97.06 112 LEU A O 1
ATOM 917 N N . MET A 1 113 ? 5.706 0.833 -1.977 1.00 95.88 113 MET A N 1
ATOM 918 C CA . MET A 1 113 ? 6.178 -0.168 -1.031 1.00 95.88 113 MET A CA 1
ATOM 919 C C . MET A 1 113 ? 6.734 0.481 0.238 1.00 95.88 113 MET A C 1
ATOM 921 O O . MET A 1 113 ? 6.360 0.090 1.343 1.00 95.88 113 MET A O 1
ATOM 925 N N . GLY A 1 114 ? 7.573 1.511 0.088 1.00 97.00 114 GLY A N 1
ATOM 926 C CA . GLY A 1 114 ? 8.102 2.285 1.210 1.00 97.00 114 GLY A CA 1
ATOM 927 C C . GLY A 1 114 ? 6.990 2.891 2.066 1.00 97.00 114 GLY A C 1
ATOM 928 O O . GLY A 1 114 ? 7.023 2.778 3.292 1.00 97.00 114 GLY A O 1
ATOM 929 N N . TRP A 1 115 ? 5.956 3.441 1.424 1.00 97.00 115 TRP A N 1
ATOM 930 C CA . TRP A 1 115 ? 4.773 3.955 2.110 1.00 97.00 115 TRP A CA 1
ATOM 931 C C . TRP A 1 115 ? 4.064 2.880 2.944 1.00 97.00 115 TRP A C 1
ATOM 933 O O . TRP A 1 115 ? 3.820 3.070 4.136 1.00 97.00 115 TRP A O 1
ATOM 943 N N . HIS A 1 116 ? 3.777 1.716 2.358 1.00 96.75 116 HIS A N 1
ATOM 944 C CA . HIS A 1 116 ? 3.090 0.647 3.083 1.00 96.75 116 HIS A CA 1
ATOM 945 C C . HIS A 1 116 ? 3.946 0.025 4.189 1.00 96.75 116 HIS A C 1
ATOM 947 O O . HIS A 1 116 ? 3.404 -0.307 5.245 1.00 96.75 116 HIS A O 1
ATOM 953 N N . PHE A 1 117 ? 5.266 -0.081 4.018 1.00 95.69 117 PHE A N 1
ATOM 954 C CA . PHE A 1 117 ?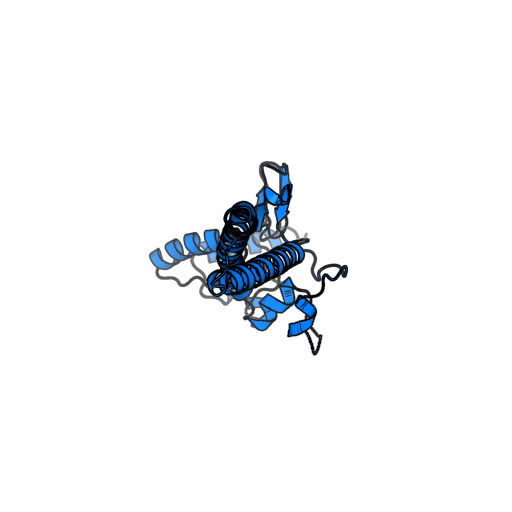 6.153 -0.501 5.106 1.00 95.69 117 PHE A CA 1
ATOM 955 C C . PHE A 1 117 ? 6.180 0.507 6.255 1.00 95.69 117 PHE A C 1
ATOM 957 O O . PHE A 1 117 ? 6.154 0.090 7.413 1.00 95.69 117 PHE A O 1
ATOM 964 N N . PHE A 1 118 ? 6.157 1.811 5.967 1.00 96.06 118 PHE A N 1
ATOM 965 C CA . PHE A 1 118 ? 6.018 2.841 6.997 1.00 96.06 118 PHE A CA 1
ATOM 966 C C . PHE A 1 118 ? 4.696 2.698 7.770 1.00 96.06 118 PHE A C 1
ATOM 968 O O . PHE A 1 118 ? 4.693 2.708 9.002 1.00 96.06 118 PHE A O 1
ATOM 975 N N . LEU A 1 119 ? 3.578 2.473 7.074 1.00 95.81 119 LEU A N 1
ATOM 976 C CA . LEU A 1 119 ? 2.284 2.226 7.718 1.00 95.81 119 LEU A CA 1
ATOM 977 C C . LEU A 1 119 ? 2.298 0.965 8.594 1.00 95.81 119 LEU A C 1
ATOM 979 O O . LEU A 1 119 ? 1.794 0.981 9.720 1.00 95.81 119 LEU A O 1
ATOM 983 N N . ILE A 1 120 ? 2.923 -0.117 8.113 1.00 95.12 120 ILE A N 1
ATOM 984 C CA . ILE A 1 120 ? 3.100 -1.355 8.883 1.00 95.12 120 ILE A CA 1
ATOM 985 C C . ILE A 1 120 ? 3.955 -1.094 10.122 1.00 95.12 120 ILE A C 1
ATOM 987 O O . ILE A 1 120 ? 3.580 -1.545 11.200 1.00 95.12 120 ILE A O 1
ATOM 991 N N . TRP A 1 121 ? 5.052 -0.338 10.010 1.00 93.75 121 TRP A N 1
ATOM 992 C CA . TRP A 1 121 ? 5.872 0.042 11.163 1.00 93.75 121 TRP A CA 1
ATOM 993 C C . TRP A 1 121 ? 5.015 0.731 12.218 1.00 93.75 121 TRP A C 1
ATOM 995 O O . TRP A 1 121 ? 5.060 0.336 13.381 1.00 93.75 121 TRP A O 1
ATOM 1005 N N . GLN A 1 122 ? 4.224 1.731 11.831 1.00 90.94 122 GLN A N 1
ATOM 1006 C CA . GLN A 1 122 ? 3.406 2.509 12.766 1.00 90.94 122 GLN A CA 1
ATOM 1007 C C . GLN A 1 122 ? 2.156 1.762 13.263 1.00 90.94 122 GLN A C 1
ATOM 1009 O O . GLN A 1 122 ? 1.484 2.226 14.184 1.00 90.94 122 GLN A O 1
ATOM 1014 N N . GLY A 1 123 ? 1.830 0.603 12.681 1.00 91.50 123 GLY A N 1
ATOM 1015 C CA . GLY A 1 123 ? 0.630 -0.161 13.025 1.00 91.50 123 GLY A CA 1
ATOM 1016 C C . GLY A 1 123 ? -0.665 0.499 12.537 1.00 91.50 123 GLY A C 1
ATOM 1017 O O . GLY A 1 123 ? -1.733 0.259 13.100 1.00 91.50 123 GLY A O 1
ATOM 1018 N N . GLN A 1 124 ? -0.594 1.323 11.491 1.00 93.00 124 GLN A N 1
ATOM 1019 C CA . GLN A 1 124 ? -1.689 2.170 11.006 1.00 93.00 124 GLN A CA 1
ATOM 1020 C C . GLN A 1 124 ? -2.156 1.753 9.608 1.00 93.00 124 GLN A C 1
ATOM 1022 O O . GLN A 1 124 ? -1.390 1.175 8.842 1.00 93.00 124 GLN A O 1
ATOM 1027 N N . SER A 1 125 ? -3.411 2.048 9.263 1.00 94.12 125 SER A N 1
ATOM 1028 C CA . SER A 1 125 ? -3.814 2.186 7.856 1.00 94.12 125 SER A CA 1
ATOM 1029 C C . SER A 1 125 ? -3.605 3.626 7.375 1.00 94.12 125 SER A C 1
ATOM 1031 O O . SER A 1 125 ? -3.432 4.541 8.183 1.00 94.12 125 SER A O 1
ATOM 1033 N N . THR A 1 126 ? -3.679 3.853 6.065 1.00 94.44 126 THR A N 1
ATOM 1034 C CA . THR A 1 126 ? -3.625 5.192 5.459 1.00 94.44 126 THR A CA 1
ATOM 1035 C C . THR A 1 126 ? -4.708 6.103 6.042 1.00 94.44 126 THR A C 1
ATOM 1037 O O . THR A 1 126 ? -4.438 7.253 6.390 1.00 94.44 126 THR A O 1
ATOM 1040 N N . ILE A 1 127 ? -5.932 5.589 6.203 1.00 93.31 127 ILE A N 1
ATOM 1041 C CA . ILE A 1 127 ? -7.048 6.357 6.766 1.00 93.31 127 ILE A CA 1
ATOM 1042 C C . ILE A 1 127 ? -6.817 6.649 8.253 1.00 93.31 127 ILE A C 1
ATOM 1044 O O . ILE A 1 127 ? -7.080 7.765 8.703 1.00 93.31 127 ILE A O 1
ATOM 1048 N N . ASP A 1 128 ? -6.313 5.675 9.012 1.00 91.00 128 ASP A N 1
ATOM 1049 C CA . ASP A 1 128 ? -6.025 5.858 10.439 1.00 91.00 128 ASP A CA 1
ATOM 1050 C C . ASP A 1 128 ? -4.949 6.913 10.651 1.00 91.00 128 ASP A C 1
ATOM 1052 O O . ASP A 1 128 ? -5.112 7.797 11.487 1.00 91.00 128 ASP A O 1
ATOM 1056 N N . MET A 1 129 ? -3.893 6.864 9.840 1.00 93.38 129 MET A N 1
ATOM 1057 C CA . MET A 1 129 ? -2.832 7.854 9.846 1.00 93.38 129 MET A CA 1
ATOM 1058 C C . MET A 1 129 ? -3.420 9.246 9.571 1.00 93.38 129 MET A C 1
ATOM 1060 O O . MET A 1 129 ? -3.234 10.150 10.377 1.00 93.38 129 MET A O 1
ATOM 1064 N N . LEU A 1 130 ? -4.203 9.431 8.501 1.00 92.31 130 LEU A N 1
ATOM 1065 C CA . LEU A 1 130 ? -4.828 10.726 8.188 1.00 92.31 130 LEU A CA 1
ATOM 1066 C C . LEU A 1 130 ? -5.723 11.255 9.321 1.00 92.31 130 LEU A C 1
ATOM 1068 O O . LEU A 1 130 ? -5.651 12.439 9.657 1.00 92.31 130 LEU A O 1
ATOM 1072 N N . ASN A 1 131 ? -6.538 10.389 9.932 1.00 89.75 131 ASN A N 1
ATOM 1073 C CA . ASN A 1 131 ? -7.342 10.765 11.097 1.00 89.75 131 ASN A CA 1
ATOM 1074 C C . ASN A 1 131 ? -6.446 11.173 12.272 1.00 89.75 131 ASN A C 1
ATOM 1076 O O . ASN A 1 131 ? -6.676 12.216 12.874 1.00 89.75 131 ASN A O 1
ATOM 1080 N N . PHE A 1 132 ? -5.389 10.409 12.544 1.00 89.44 132 PHE A N 1
ATOM 1081 C CA . PHE A 1 132 ? -4.436 10.703 13.607 1.00 89.44 132 PHE A CA 1
ATOM 1082 C C . PHE A 1 132 ? -3.715 12.039 13.394 1.00 89.44 132 PHE A C 1
ATOM 1084 O O . PHE A 1 132 ? -3.591 12.812 14.336 1.00 89.44 132 PHE A O 1
ATOM 1091 N N . TRP A 1 133 ? -3.290 12.367 12.169 1.00 88.31 133 TRP A N 1
ATOM 1092 C CA . TRP A 1 133 ? -2.677 13.668 11.866 1.00 88.31 133 TRP A CA 1
ATOM 1093 C C . TRP A 1 133 ? -3.629 14.834 12.127 1.00 88.31 133 TRP A C 1
ATOM 1095 O O . TRP A 1 133 ? -3.198 15.872 12.630 1.00 88.31 133 TRP A O 1
ATOM 1105 N N . ARG A 1 134 ? -4.916 14.686 11.793 1.00 89.19 134 ARG A N 1
ATOM 1106 C CA . ARG A 1 134 ? -5.928 15.703 12.107 1.00 89.19 134 ARG A CA 1
ATOM 1107 C C . ARG A 1 134 ? -6.098 15.841 13.618 1.00 89.19 134 ARG A C 1
ATOM 1109 O O . ARG A 1 134 ? -5.954 16.940 14.144 1.00 89.19 134 ARG A O 1
ATOM 1116 N N . ASP A 1 135 ? -6.347 14.731 14.301 1.00 85.88 135 ASP A N 1
ATOM 1117 C CA . ASP A 1 135 ? -6.655 14.718 15.729 1.00 85.88 135 ASP A CA 1
ATOM 1118 C C . ASP A 1 135 ? -5.426 15.162 16.565 1.00 85.88 135 ASP A C 1
ATOM 1120 O O . ASP A 1 135 ? -5.562 15.827 17.589 1.00 85.88 135 ASP A O 1
ATOM 1124 N N . SER A 1 136 ? -4.203 14.896 16.090 1.00 83.88 136 SER A N 1
ATOM 1125 C CA . SER A 1 136 ? -2.948 15.358 16.702 1.00 83.88 136 SER A CA 1
ATOM 1126 C C . SER A 1 136 ? -2.761 16.877 16.610 1.00 83.88 136 SER A C 1
ATOM 1128 O O . SER A 1 136 ? -2.281 17.495 17.563 1.00 83.88 136 SER A O 1
ATOM 1130 N N . LYS A 1 137 ? -3.177 17.511 15.503 1.00 88.56 137 LYS A N 1
ATOM 1131 C CA . LYS A 1 137 ? -3.168 18.981 15.391 1.00 88.56 137 LYS A CA 1
ATOM 1132 C C . LYS A 1 137 ? -4.116 19.618 16.408 1.00 88.56 137 LYS A C 1
ATOM 1134 O O . LYS A 1 137 ? -3.744 20.605 17.039 1.00 88.56 137 LYS A O 1
ATOM 1139 N N . GLU A 1 138 ? -5.300 19.035 16.589 1.00 85.50 138 GLU A N 1
ATOM 1140 C CA . GLU A 1 138 ? -6.272 19.481 17.596 1.00 85.50 138 GLU A CA 1
ATOM 1141 C C . GLU A 1 138 ? -5.732 19.296 19.021 1.00 85.50 138 GLU A C 1
ATOM 1143 O O . GLU A 1 138 ? -5.800 20.222 19.827 1.00 85.50 138 GLU A O 1
ATOM 1148 N N . ALA A 1 139 ? -5.126 18.142 19.317 1.00 83.50 139 ALA A N 1
ATOM 1149 C CA . ALA A 1 139 ? -4.518 17.869 20.618 1.00 83.50 139 ALA A CA 1
ATOM 1150 C C . ALA A 1 139 ? -3.401 18.872 20.952 1.00 83.50 139 ALA A C 1
ATOM 1152 O O . ALA A 1 139 ? -3.385 19.434 22.049 1.00 83.50 139 ALA A O 1
ATOM 1153 N N . LYS A 1 140 ? -2.526 19.175 19.980 1.00 86.62 140 LYS A N 1
ATOM 1154 C CA . LYS A 1 140 ? -1.452 20.166 20.138 1.00 86.62 140 LYS A CA 1
ATOM 1155 C C . LYS A 1 140 ? -1.999 21.569 20.407 1.00 86.62 140 LYS A C 1
ATOM 1157 O O . LYS A 1 140 ? -1.445 22.274 21.244 1.00 86.62 140 LYS A O 1
ATOM 1162 N N . ALA A 1 141 ? -3.088 21.962 19.742 1.00 88.62 141 ALA A N 1
ATOM 1163 C CA . ALA A 1 141 ? -3.758 23.238 20.005 1.00 88.62 141 ALA A CA 1
ATOM 1164 C C . ALA A 1 141 ? -4.333 23.319 21.433 1.00 88.62 141 ALA A C 1
ATOM 1166 O O . ALA A 1 141 ? -4.424 24.403 21.997 1.00 88.62 141 ALA A O 1
ATOM 1167 N N . GLN A 1 142 ? -4.674 22.175 22.029 1.00 89.31 142 GLN A N 1
ATOM 1168 C CA . GLN A 1 142 ? -5.145 22.057 23.413 1.00 89.31 142 GLN A CA 1
ATOM 1169 C C . GLN A 1 142 ? -4.006 21.841 24.426 1.00 89.31 142 GLN A C 1
ATOM 1171 O O . GLN A 1 142 ? -4.280 21.624 25.602 1.00 89.31 142 GLN A O 1
ATOM 1176 N N . GLY A 1 143 ? -2.737 21.863 23.996 1.00 86.62 143 GLY A N 1
ATOM 1177 C CA . GLY A 1 143 ? -1.586 21.604 24.869 1.00 86.62 143 GLY A CA 1
ATOM 1178 C C . GLY A 1 143 ? -1.439 20.141 25.305 1.00 86.62 143 GLY A C 1
ATOM 1179 O O . GLY A 1 143 ? -0.751 19.861 26.280 1.00 86.62 143 GLY A O 1
ATOM 1180 N N . THR A 1 144 ? -2.074 19.204 24.597 1.00 81.81 144 THR A N 1
ATOM 1181 C CA . THR A 1 144 ? -2.083 17.771 24.935 1.00 81.81 144 THR A CA 1
ATOM 1182 C C . THR A 1 144 ? -1.344 16.942 23.888 1.00 81.81 144 THR A C 1
ATOM 1184 O O . THR A 1 144 ? -1.227 17.329 22.721 1.00 81.81 144 THR A O 1
ATOM 1187 N N . THR A 1 145 ? -0.822 15.786 24.297 1.00 79.69 145 THR A N 1
ATOM 1188 C CA . THR A 1 145 ? -0.132 14.848 23.406 1.00 79.69 145 THR A CA 1
ATOM 1189 C C . THR A 1 145 ? -1.046 13.675 23.065 1.00 79.69 145 THR A C 1
ATOM 1191 O O . THR A 1 145 ? -1.620 13.027 23.937 1.00 79.69 145 THR A O 1
ATOM 1194 N N . LEU A 1 146 ? -1.193 13.394 21.768 1.00 81.06 146 LEU A N 1
ATOM 1195 C CA . LEU A 1 146 ? -1.970 12.256 21.283 1.00 81.06 146 LEU A CA 1
ATOM 1196 C C . LEU A 1 146 ? -1.026 11.107 20.930 1.00 81.06 146 LEU A C 1
ATOM 1198 O O . LEU A 1 146 ? -0.169 11.246 20.058 1.00 81.06 146 LEU A O 1
ATOM 1202 N N . ILE A 1 147 ? -1.212 9.963 21.582 1.00 81.50 147 ILE A N 1
ATOM 1203 C CA . ILE A 1 147 ? -0.456 8.738 21.307 1.00 81.50 147 ILE A CA 1
ATOM 1204 C C . ILE A 1 147 ? -1.334 7.800 20.483 1.00 81.50 147 ILE A C 1
ATOM 1206 O O . ILE A 1 147 ? -2.522 7.642 20.759 1.00 81.50 147 ILE A O 1
ATOM 1210 N N . HIS A 1 148 ? -0.761 7.179 19.452 1.00 83.88 148 HIS A N 1
ATOM 1211 C CA . HIS A 1 148 ? -1.522 6.278 18.601 1.00 83.88 148 HIS A CA 1
ATOM 1212 C C . HIS A 1 148 ? -1.731 4.901 19.263 1.00 83.88 148 HIS A C 1
ATOM 1214 O O . HIS A 1 148 ? -0.758 4.168 19.451 1.00 83.88 148 HIS A O 1
ATOM 1220 N N . PRO A 1 149 ? -2.980 4.483 19.538 1.00 85.75 149 PRO A N 1
ATOM 1221 C CA . PRO A 1 149 ? -3.250 3.338 20.408 1.00 85.75 149 PRO A CA 1
ATOM 1222 C C . PRO A 1 149 ? -2.913 1.977 19.790 1.00 85.75 149 PRO A C 1
ATOM 1224 O O . PRO A 1 149 ? -2.667 1.027 20.526 1.00 85.75 149 PRO A O 1
ATOM 1227 N N . TYR A 1 150 ? -2.894 1.853 18.459 1.00 88.56 150 TYR A N 1
ATOM 1228 C CA . TYR A 1 150 ? -2.662 0.569 17.773 1.00 88.56 150 TYR A CA 1
ATOM 1229 C C . TYR A 1 150 ? -1.199 0.320 17.391 1.00 88.56 150 TYR A C 1
ATOM 1231 O O . TYR A 1 150 ? -0.909 -0.641 16.681 1.00 88.56 150 TYR A O 1
ATOM 1239 N N . ASN A 1 151 ? -0.274 1.183 17.821 1.00 90.19 151 ASN A N 1
ATOM 1240 C CA . ASN A 1 151 ? 1.147 0.941 17.608 1.00 90.19 151 ASN A CA 1
ATOM 1241 C C . ASN A 1 151 ? 1.693 0.038 18.727 1.00 90.19 151 ASN A C 1
ATOM 1243 O O . ASN A 1 151 ? 1.909 0.490 19.847 1.00 90.19 151 ASN A O 1
ATOM 1247 N N . LEU A 1 152 ? 1.927 -1.241 18.421 1.00 89.50 152 LEU A N 1
ATOM 1248 C CA . LEU A 1 152 ? 2.406 -2.257 19.371 1.00 89.50 152 LEU A CA 1
ATOM 1249 C C . LEU A 1 152 ? 3.929 -2.469 19.311 1.00 89.50 152 LEU A C 1
ATOM 1251 O O . LEU A 1 152 ? 4.452 -3.418 19.902 1.00 89.50 152 LEU A O 1
ATOM 1255 N N . GLY A 1 153 ? 4.637 -1.621 18.562 1.00 89.94 153 GLY A N 1
ATOM 1256 C CA . GLY A 1 153 ? 6.054 -1.764 18.245 1.00 89.94 153 GLY A CA 1
ATOM 1257 C C . GLY A 1 153 ? 6.314 -2.542 16.951 1.00 89.94 153 GLY A C 1
ATOM 1258 O O . GLY A 1 153 ? 5.519 -3.378 16.517 1.00 89.94 153 GLY A O 1
ATOM 1259 N N . LEU A 1 154 ? 7.480 -2.285 16.349 1.00 89.06 154 LEU A N 1
ATOM 1260 C CA . LEU A 1 154 ? 7.842 -2.708 14.988 1.00 89.06 154 LEU A CA 1
ATOM 1261 C C . LEU A 1 154 ? 7.618 -4.205 14.737 1.00 89.06 154 LEU A C 1
ATOM 1263 O O . LEU A 1 154 ? 6.941 -4.589 13.785 1.00 89.06 154 LEU A O 1
ATOM 1267 N N . LYS A 1 155 ? 8.141 -5.060 15.625 1.00 90.19 155 LYS A N 1
ATOM 1268 C CA . LYS A 1 155 ? 8.024 -6.518 15.490 1.00 90.19 155 LYS A CA 1
ATOM 1269 C C . LYS A 1 155 ? 6.567 -6.978 15.550 1.00 90.19 155 LYS A C 1
ATOM 1271 O O . LYS A 1 155 ? 6.148 -7.753 14.698 1.00 90.19 155 LYS A O 1
ATOM 1276 N N . ARG A 1 156 ? 5.794 -6.511 16.535 1.00 89.38 156 ARG A N 1
ATOM 1277 C CA . ARG A 1 156 ? 4.399 -6.944 16.714 1.00 89.38 156 ARG A CA 1
ATOM 1278 C C . ARG A 1 156 ? 3.516 -6.443 15.578 1.00 89.38 156 ARG A C 1
ATOM 1280 O O . ARG A 1 156 ? 2.776 -7.239 15.016 1.00 89.38 156 ARG A O 1
ATOM 1287 N N . ASN A 1 157 ? 3.662 -5.184 15.170 1.00 92.19 157 ASN A N 1
ATOM 1288 C CA . ASN A 1 157 ? 2.884 -4.629 14.063 1.00 92.19 157 ASN A CA 1
ATOM 1289 C C . ASN A 1 157 ? 3.116 -5.408 12.761 1.00 92.19 157 ASN A C 1
ATOM 1291 O O . ASN A 1 157 ? 2.164 -5.748 12.059 1.00 92.19 157 ASN A O 1
ATOM 1295 N N . PHE A 1 158 ? 4.372 -5.759 12.472 1.00 91.62 158 PHE A N 1
ATOM 1296 C CA . PHE A 1 158 ? 4.711 -6.580 11.314 1.00 91.62 158 PHE A CA 1
ATOM 1297 C C . PHE A 1 158 ? 4.102 -7.986 11.411 1.00 91.62 158 PHE A C 1
ATOM 1299 O O . PHE A 1 158 ? 3.464 -8.468 10.472 1.00 91.62 158 PHE A O 1
ATOM 1306 N N . GLN A 1 159 ? 4.258 -8.643 12.562 1.00 89.94 159 GLN A N 1
ATOM 1307 C CA . GLN A 1 159 ? 3.743 -9.994 12.773 1.00 89.94 159 GLN A CA 1
ATOM 1308 C C . GLN A 1 159 ? 2.205 -10.065 12.700 1.00 89.94 159 GLN A C 1
ATOM 1310 O O . GLN A 1 159 ? 1.685 -11.045 12.173 1.00 89.94 159 GLN A O 1
ATOM 1315 N N . GLU A 1 160 ? 1.490 -9.023 13.137 1.00 88.75 160 GLU A N 1
ATOM 1316 C CA . GLU A 1 160 ? 0.024 -8.891 13.045 1.00 88.75 160 GLU A CA 1
ATOM 1317 C C . GLU A 1 160 ? -0.494 -8.743 11.603 1.00 88.75 160 GLU A C 1
ATOM 1319 O O . GLU A 1 160 ? -1.628 -9.119 11.280 1.00 88.75 160 GLU A O 1
ATOM 1324 N N . VAL A 1 161 ? 0.310 -8.164 10.708 1.00 90.62 161 VAL A N 1
ATOM 1325 C CA . VAL A 1 161 ? -0.056 -8.016 9.292 1.00 90.62 161 VAL A CA 1
ATOM 1326 C C . VAL A 1 161 ? 0.139 -9.333 8.549 1.00 90.62 161 VAL A C 1
ATOM 1328 O O . VAL A 1 161 ? -0.776 -9.787 7.862 1.00 90.62 161 VAL A O 1
ATOM 1331 N N . PHE A 1 162 ? 1.303 -9.963 8.711 1.00 90.69 162 PHE A N 1
ATOM 1332 C CA . PHE A 1 162 ? 1.669 -11.171 7.963 1.00 90.69 162 PHE A CA 1
ATOM 1333 C C . PHE A 1 162 ? 1.277 -12.482 8.647 1.00 90.69 162 PHE A C 1
ATOM 1335 O O . PHE A 1 162 ? 1.433 -13.548 8.056 1.00 90.69 162 PHE A O 1
ATOM 1342 N N . ASP A 1 163 ? 0.731 -12.410 9.859 1.00 86.75 163 ASP A N 1
ATOM 1343 C CA . ASP A 1 163 ? 0.287 -13.556 10.653 1.00 86.75 163 ASP A CA 1
ATOM 1344 C C . ASP A 1 163 ? 1.403 -14.585 10.903 1.00 86.75 163 ASP A C 1
ATOM 1346 O O . ASP A 1 163 ? 1.251 -15.800 10.766 1.00 86.75 163 ASP A O 1
ATOM 1350 N N . VAL A 1 164 ? 2.581 -14.060 11.239 1.00 86.06 164 VAL A N 1
ATOM 1351 C CA . VAL A 1 164 ? 3.804 -14.842 11.481 1.00 86.06 164 VAL A CA 1
ATOM 1352 C C . VAL A 1 164 ? 4.201 -14.872 12.963 1.00 86.06 164 VAL A C 1
ATOM 1354 O O . VAL A 1 164 ? 5.282 -15.352 13.316 1.00 86.06 164 VAL A O 1
ATOM 1357 N N . SER A 1 165 ? 3.319 -14.396 13.848 1.00 81.69 165 SER A N 1
ATOM 1358 C CA . SER A 1 165 ? 3.485 -14.450 15.305 1.00 81.69 165 SER A CA 1
ATOM 1359 C C . SER A 1 165 ? 3.688 -15.892 15.787 1.00 81.69 165 SER A C 1
ATOM 1361 O O . SER A 1 165 ? 2.851 -16.765 15.541 1.00 81.69 165 SER A O 1
ATOM 1363 N N . GLY A 1 166 ? 4.786 -16.133 16.512 1.00 77.94 166 GLY A N 1
ATOM 1364 C CA . GLY A 1 166 ? 5.126 -17.440 17.094 1.00 77.94 166 GLY A CA 1
ATOM 1365 C C . GLY A 1 166 ? 6.028 -18.332 16.232 1.00 77.94 166 GLY A C 1
ATOM 1366 O O . GLY A 1 166 ? 6.432 -19.398 16.683 1.00 77.94 166 GLY A O 1
ATOM 1367 N N . HIS A 1 167 ? 6.403 -17.907 15.021 1.00 79.88 167 HIS A N 1
ATOM 1368 C CA . HIS A 1 167 ? 7.331 -18.663 14.176 1.00 79.88 167 HIS A CA 1
ATOM 1369 C C . HIS A 1 167 ? 8.785 -18.196 14.350 1.00 79.88 167 HIS A C 1
ATOM 1371 O O . HIS A 1 167 ? 9.075 -17.001 14.281 1.00 79.88 167 HIS A O 1
ATOM 1377 N N . ARG A 1 168 ? 9.726 -19.144 14.497 1.00 81.31 168 ARG A N 1
ATOM 1378 C CA . ARG A 1 168 ? 11.175 -18.859 14.594 1.00 81.31 168 ARG A CA 1
ATOM 1379 C C . ARG A 1 168 ? 11.704 -18.110 13.359 1.00 81.31 168 ARG A C 1
ATOM 1381 O O . ARG A 1 168 ? 12.483 -17.175 13.496 1.00 81.31 168 ARG A O 1
ATOM 1388 N N . LEU A 1 169 ? 11.224 -18.474 12.167 1.00 85.38 169 LEU A N 1
ATOM 1389 C CA . LEU A 1 169 ? 11.614 -17.897 10.870 1.00 85.38 169 LEU A CA 1
ATOM 1390 C C . LEU A 1 169 ? 10.578 -16.893 10.328 1.00 85.38 169 LEU A C 1
ATOM 1392 O O . LEU A 1 169 ? 10.285 -16.862 9.132 1.00 85.38 169 LEU A O 1
ATOM 1396 N N . TRP A 1 170 ? 9.980 -16.082 11.206 1.00 82.44 170 TRP A N 1
ATOM 1397 C CA . TRP A 1 170 ? 8.947 -15.105 10.830 1.00 82.44 170 TRP A CA 1
ATOM 1398 C C . TRP A 1 170 ? 9.413 -14.105 9.752 1.00 82.44 170 TRP A C 1
ATOM 1400 O O . TRP A 1 170 ? 8.612 -13.681 8.922 1.00 82.44 170 TRP A O 1
ATOM 1410 N N . TRP A 1 171 ? 10.709 -13.781 9.731 1.00 80.06 171 TRP A N 1
ATOM 1411 C CA . TRP A 1 171 ? 11.339 -12.821 8.819 1.00 80.06 171 TRP A CA 1
ATOM 1412 C C . TRP A 1 171 ? 11.515 -13.331 7.377 1.00 80.06 171 TRP A C 1
ATOM 1414 O O . TRP A 1 171 ? 11.684 -12.516 6.480 1.00 80.06 171 TRP A O 1
ATOM 1424 N N . ILE A 1 172 ? 11.415 -14.644 7.134 1.00 84.25 172 ILE A N 1
ATOM 1425 C CA . ILE A 1 172 ? 11.331 -15.221 5.775 1.00 84.25 172 ILE A CA 1
ATOM 1426 C C . ILE A 1 172 ? 9.878 -15.551 5.440 1.00 84.25 172 ILE A C 1
ATOM 1428 O O . ILE A 1 172 ? 9.400 -15.333 4.330 1.00 84.25 172 ILE A O 1
ATOM 1432 N N . ARG A 1 173 ? 9.147 -16.091 6.421 1.00 85.44 173 ARG A N 1
ATOM 1433 C CA . ARG A 1 173 ? 7.814 -16.660 6.206 1.00 85.44 173 ARG A CA 1
ATOM 1434 C C . ARG A 1 173 ? 6.790 -15.637 5.729 1.00 85.44 173 ARG A C 1
ATOM 1436 O O . ARG A 1 173 ? 5.846 -16.035 5.056 1.00 85.44 173 ARG A O 1
ATOM 1443 N N . TRP A 1 174 ? 6.973 -14.356 6.051 1.00 87.31 174 TRP A N 1
ATOM 1444 C CA . TRP A 1 174 ? 6.062 -13.304 5.604 1.00 87.31 174 TRP A CA 1
ATOM 1445 C C . TRP A 1 174 ? 5.960 -13.223 4.081 1.00 87.31 174 TRP A C 1
ATOM 1447 O O . TRP A 1 174 ? 4.893 -12.872 3.596 1.00 87.31 174 TRP A O 1
ATOM 1457 N N . MET A 1 175 ? 7.026 -13.588 3.355 1.00 87.50 175 MET A N 1
ATOM 1458 C CA . MET A 1 175 ? 7.080 -13.552 1.892 1.00 87.50 175 MET A CA 1
ATOM 1459 C C . MET A 1 175 ? 6.191 -14.628 1.260 1.00 87.50 175 MET A C 1
ATOM 1461 O O . MET A 1 175 ? 5.722 -14.464 0.143 1.00 87.50 175 MET A O 1
ATOM 1465 N N . LEU A 1 176 ? 5.914 -15.726 1.965 1.00 85.12 176 LEU A N 1
ATOM 1466 C CA . LEU A 1 176 ? 5.132 -16.822 1.408 1.00 85.12 176 LEU A CA 1
ATOM 1467 C C . LEU A 1 176 ? 3.633 -16.479 1.430 1.00 85.12 176 LEU A C 1
ATOM 1469 O O . LEU A 1 176 ? 3.090 -16.197 2.504 1.00 85.12 176 LEU A O 1
ATOM 1473 N N . PRO A 1 177 ? 2.921 -16.567 0.290 1.00 76.25 177 PRO A N 1
ATOM 1474 C CA . PRO A 1 177 ? 1.479 -16.368 0.259 1.00 76.25 177 PRO A CA 1
ATOM 1475 C C . PRO A 1 177 ? 0.780 -17.487 1.040 1.00 76.25 177 PRO A C 1
ATOM 1477 O O . PRO A 1 177 ? 0.534 -18.587 0.547 1.00 76.25 177 PRO A O 1
ATOM 1480 N N . SER A 1 178 ? 0.457 -17.202 2.299 1.00 79.56 178 SER A N 1
ATOM 1481 C CA . SER A 1 178 ? -0.250 -18.130 3.173 1.00 79.56 178 SER A CA 1
ATOM 1482 C C . SER A 1 178 ? -1.757 -18.040 2.953 1.00 79.56 178 SER A C 1
ATOM 1484 O O . SER A 1 178 ? -2.361 -16.971 3.079 1.00 79.56 178 SER A O 1
ATOM 1486 N N . ARG A 1 179 ? -2.392 -19.189 2.693 1.00 78.19 179 ARG A N 1
ATOM 1487 C CA . ARG A 1 179 ? -3.859 -19.317 2.703 1.00 78.19 179 ARG A CA 1
ATOM 1488 C C . ARG A 1 179 ? -4.445 -19.368 4.115 1.00 78.19 179 ARG A C 1
ATOM 1490 O O . ARG A 1 179 ? -5.664 -19.328 4.254 1.00 78.19 179 ARG A O 1
ATOM 1497 N N . ALA A 1 180 ? -3.610 -19.443 5.157 1.00 78.38 180 ALA A N 1
ATOM 1498 C CA . ALA A 1 180 ? -4.081 -19.497 6.537 1.00 78.38 180 ALA A CA 1
ATOM 1499 C C . ALA A 1 180 ? -4.954 -18.280 6.839 1.00 78.38 180 ALA A C 1
ATOM 1501 O O . ALA A 1 180 ? -4.576 -17.156 6.514 1.00 78.38 180 ALA A O 1
ATOM 1502 N N . LYS A 1 181 ? -6.125 -18.482 7.438 1.00 77.44 181 LYS A N 1
ATOM 1503 C CA . LYS A 1 181 ? -7.008 -17.376 7.816 1.00 77.44 181 LYS A CA 1
ATOM 1504 C C . LYS A 1 181 ? -6.256 -16.424 8.750 1.00 77.44 181 LYS A C 1
ATOM 1506 O O . LYS A 1 181 ? -5.592 -16.889 9.668 1.00 77.44 181 LYS A O 1
ATOM 1511 N N . ARG A 1 182 ? -6.362 -15.115 8.494 1.00 83.62 182 ARG A N 1
ATOM 1512 C CA . ARG A 1 182 ? -5.744 -14.090 9.344 1.00 83.62 182 ARG A CA 1
ATOM 1513 C C . ARG A 1 182 ? -6.258 -14.234 10.782 1.00 83.62 182 ARG A C 1
ATOM 1515 O O . ARG A 1 182 ? -7.471 -14.344 10.966 1.00 83.62 182 ARG A O 1
ATOM 1522 N N . ARG A 1 183 ? -5.359 -14.209 11.768 1.00 84.06 183 ARG A N 1
ATOM 1523 C CA . ARG A 1 183 ? -5.720 -14.102 13.191 1.00 84.06 183 ARG A CA 1
ATOM 1524 C C . ARG A 1 183 ? -6.497 -12.812 13.483 1.00 84.06 183 ARG A C 1
ATOM 1526 O O . ARG A 1 183 ? -6.257 -11.772 12.873 1.00 84.06 183 ARG A O 1
ATOM 1533 N N . GLY A 1 184 ? -7.424 -12.900 14.434 1.00 85.50 184 GLY A N 1
ATOM 1534 C CA . GLY A 1 184 ? -8.349 -11.822 14.781 1.00 85.50 184 GLY A CA 1
ATOM 1535 C C . GLY A 1 184 ? -9.623 -11.815 13.931 1.00 85.50 184 GLY A C 1
ATOM 1536 O O . GLY A 1 184 ? -9.717 -12.454 12.883 1.00 85.50 184 GLY A O 1
ATOM 1537 N N . ASP A 1 185 ? -10.626 -11.088 14.407 1.00 86.88 185 ASP A N 1
ATOM 1538 C CA . ASP A 1 185 ? -11.944 -10.969 13.774 1.00 86.88 185 ASP A CA 1
ATOM 1539 C C . ASP A 1 185 ? -12.107 -9.681 12.948 1.00 86.88 185 ASP A C 1
ATOM 1541 O O . ASP A 1 185 ? -13.072 -9.535 12.199 1.00 86.88 185 ASP A O 1
ATOM 1545 N N . GLY A 1 186 ? -11.147 -8.757 13.054 1.00 86.50 186 GLY A N 1
ATOM 1546 C CA . GLY A 1 186 ? -11.181 -7.456 12.393 1.00 86.50 186 GLY A CA 1
ATOM 1547 C C . GLY A 1 186 ? -12.148 -6.458 13.037 1.00 86.50 186 GLY A C 1
ATOM 1548 O O . GLY A 1 186 ? -12.378 -5.393 12.463 1.00 86.50 186 GLY A O 1
ATOM 1549 N N . ILE A 1 187 ? -12.709 -6.802 14.198 1.00 87.81 187 ILE A N 1
ATOM 1550 C CA . ILE A 1 187 ? -13.620 -5.980 14.999 1.00 87.81 187 ILE A CA 1
ATOM 1551 C C . ILE A 1 187 ? -12.882 -5.497 16.247 1.00 87.81 187 ILE A C 1
ATOM 1553 O O . ILE A 1 187 ? -12.917 -4.305 16.554 1.00 87.81 187 ILE A O 1
ATOM 1557 N N . PHE A 1 188 ? -12.172 -6.403 16.921 1.00 87.25 188 PHE A N 1
ATOM 1558 C CA . PHE A 1 188 ? -11.324 -6.088 18.060 1.00 87.25 188 PHE A CA 1
ATOM 1559 C C . PHE A 1 188 ? -9.856 -6.093 17.639 1.00 87.25 188 PHE A C 1
ATOM 1561 O O . PHE A 1 188 ? -9.365 -7.030 17.007 1.00 87.25 188 PHE A O 1
ATOM 1568 N N . PHE A 1 189 ? -9.147 -5.025 18.000 1.00 86.00 189 PHE A N 1
ATOM 1569 C CA . PHE A 1 189 ? -7.720 -4.881 17.740 1.00 86.00 189 PHE A CA 1
ATOM 1570 C C . PHE A 1 189 ? -6.991 -4.614 19.052 1.00 86.00 189 PHE A C 1
ATOM 1572 O O . PHE A 1 189 ? -7.444 -3.749 19.805 1.00 86.00 189 PHE A O 1
ATOM 1579 N N . PRO A 1 190 ? -5.872 -5.310 19.315 1.00 85.88 190 PRO A N 1
ATOM 1580 C CA . PRO A 1 190 ? -5.051 -5.031 20.480 1.00 85.88 190 PRO A CA 1
ATOM 1581 C C . PRO A 1 190 ? -4.530 -3.594 20.437 1.00 85.88 190 PRO A C 1
ATOM 1583 O O . PRO A 1 190 ? -4.111 -3.095 19.387 1.00 85.88 190 PRO A O 1
ATOM 1586 N N . THR A 1 191 ? -4.546 -2.948 21.594 1.00 86.88 191 THR A N 1
ATOM 1587 C CA . THR A 1 191 ? -4.006 -1.608 21.805 1.00 86.88 191 THR A CA 1
ATOM 1588 C C . THR A 1 191 ? -2.802 -1.658 22.739 1.00 86.88 191 THR A C 1
ATOM 1590 O O . THR A 1 191 ? -2.607 -2.609 23.496 1.00 86.88 191 THR A O 1
ATOM 1593 N N . MET A 1 192 ? -1.983 -0.609 22.723 1.00 81.06 192 MET A N 1
ATOM 1594 C CA . MET A 1 192 ? -0.870 -0.470 23.665 1.00 81.06 192 MET A CA 1
ATOM 1595 C C . MET A 1 192 ? -1.337 -0.396 25.129 1.00 81.06 192 MET A C 1
ATOM 1597 O O . MET A 1 192 ? -0.595 -0.780 26.032 1.00 81.06 192 MET A O 1
ATOM 1601 N N . TYR A 1 193 ? -2.578 0.033 25.377 1.00 77.00 193 TYR A N 1
ATOM 1602 C CA . TYR A 1 193 ? -3.159 0.078 26.720 1.00 77.00 193 TYR A CA 1
ATOM 1603 C C . TYR A 1 193 ? -3.417 -1.323 27.281 1.00 77.00 193 TYR A C 1
ATOM 1605 O O . TYR A 1 193 ? -3.175 -1.558 28.463 1.00 77.00 193 TYR A O 1
ATOM 1613 N N . ASP A 1 194 ? -3.785 -2.280 26.423 1.00 76.38 194 ASP A N 1
ATOM 1614 C CA . ASP A 1 194 ? -3.965 -3.679 26.826 1.00 76.38 194 ASP A CA 1
ATOM 1615 C C . ASP A 1 194 ? -2.655 -4.289 27.352 1.00 76.38 194 ASP A C 1
ATOM 1617 O O . ASP A 1 194 ? -2.671 -5.101 28.275 1.00 76.38 194 ASP A O 1
ATOM 1621 N N . SER A 1 195 ? -1.505 -3.871 26.807 1.00 63.25 195 SER A N 1
ATOM 1622 C CA . SER A 1 195 ? -0.188 -4.315 27.284 1.00 63.25 195 SER A CA 1
ATOM 1623 C C . SER A 1 195 ? 0.304 -3.616 28.551 1.00 63.25 195 SER A C 1
ATOM 1625 O O . SER A 1 195 ? 1.184 -4.152 29.217 1.00 63.25 195 SER A O 1
ATOM 1627 N N . LEU A 1 196 ? -0.243 -2.444 28.881 1.00 61.41 196 LEU A N 1
ATOM 1628 C CA . LEU A 1 196 ? 0.145 -1.672 30.064 1.00 61.41 196 LEU A CA 1
ATOM 1629 C C . LEU A 1 196 ? -0.728 -1.984 31.290 1.00 61.41 196 LEU A C 1
ATOM 1631 O O . LEU A 1 196 ? -0.410 -1.517 32.374 1.00 61.41 196 LEU A O 1
ATOM 1635 N N . GLN A 1 197 ? -1.824 -2.742 31.135 1.00 55.47 197 GLN A N 1
ATOM 1636 C CA . GLN A 1 197 ? -2.864 -2.931 32.166 1.00 55.47 197 GLN A CA 1
ATOM 1637 C C . GLN A 1 197 ? -3.442 -1.611 32.726 1.00 55.47 197 GLN A C 1
ATOM 1639 O O . GLN A 1 197 ? -4.113 -1.611 33.755 1.00 55.47 197 GLN A O 1
ATOM 1644 N N . VAL A 1 198 ? -3.220 -0.484 32.044 1.00 50.78 198 VAL A N 1
ATOM 1645 C CA . VAL A 1 198 ? -3.707 0.841 32.446 1.00 50.78 198 VAL A CA 1
ATOM 1646 C C . VAL A 1 198 ? -5.140 0.997 31.946 1.00 50.78 198 VAL A C 1
ATOM 1648 O O . VAL A 1 198 ? -5.400 0.849 30.747 1.00 50.78 198 VAL A O 1
ATOM 1651 N N . ARG A 1 199 ? -6.092 1.293 32.842 1.00 48.94 199 ARG A N 1
ATOM 1652 C CA . ARG A 1 199 ? -7.465 1.597 32.419 1.00 48.94 199 ARG A CA 1
ATOM 1653 C C . ARG A 1 199 ? -7.481 2.973 31.752 1.00 48.94 199 ARG A C 1
ATOM 1655 O O . ARG A 1 199 ? -6.807 3.878 32.231 1.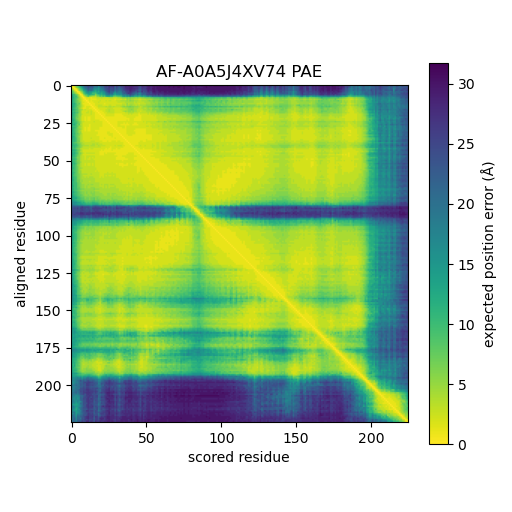00 48.94 199 ARG A O 1
ATOM 1662 N N . PRO A 1 200 ? -8.290 3.198 30.702 1.00 46.06 200 PRO A N 1
ATOM 1663 C CA . PRO A 1 200 ? -8.444 4.523 30.096 1.00 46.06 200 PRO A CA 1
ATOM 1664 C C . PRO A 1 200 ? -8.797 5.638 31.085 1.00 46.06 200 PRO A C 1
ATOM 1666 O O . PRO A 1 200 ? -8.439 6.782 30.857 1.00 46.06 200 PRO A O 1
ATOM 1669 N N . GLN A 1 201 ? -9.458 5.304 32.193 1.00 49.91 201 GLN A N 1
ATOM 1670 C CA . GLN A 1 201 ? -9.797 6.234 33.276 1.00 49.91 201 GLN A CA 1
ATOM 1671 C C . GLN A 1 201 ? -8.566 6.767 34.033 1.00 49.91 201 GLN A C 1
ATOM 1673 O O . GLN A 1 201 ? -8.643 7.845 34.612 1.00 49.91 201 GLN A O 1
ATOM 1678 N N . ASP A 1 202 ? -7.448 6.039 33.990 1.00 45.41 202 ASP A N 1
ATOM 1679 C CA . ASP A 1 202 ? -6.198 6.350 34.690 1.00 45.41 202 ASP A CA 1
ATOM 1680 C C . ASP A 1 202 ? -5.208 7.134 33.792 1.00 45.41 202 ASP A C 1
ATOM 1682 O O . ASP A 1 202 ? -4.113 7.494 34.221 1.00 45.41 202 ASP A O 1
ATOM 1686 N N . LEU A 1 203 ? -5.575 7.393 32.528 1.00 56.78 203 LEU A N 1
ATOM 1687 C CA . LEU A 1 203 ? -4.809 8.215 31.588 1.00 56.78 203 LEU A CA 1
ATOM 1688 C C . LEU A 1 203 ? -5.233 9.684 31.710 1.00 56.78 203 LEU A C 1
ATOM 1690 O O . LEU A 1 203 ? -6.421 9.983 31.843 1.00 56.78 203 LEU A O 1
ATOM 1694 N N . ASP A 1 204 ? -4.272 10.609 31.620 1.00 53.69 204 ASP A N 1
ATOM 1695 C CA . ASP A 1 204 ? -4.543 12.052 31.611 1.00 53.69 204 ASP A CA 1
ATOM 1696 C C . ASP A 1 204 ? -5.186 12.459 30.273 1.00 53.69 204 ASP A C 1
ATOM 1698 O O . ASP A 1 204 ? -4.545 12.879 29.309 1.00 53.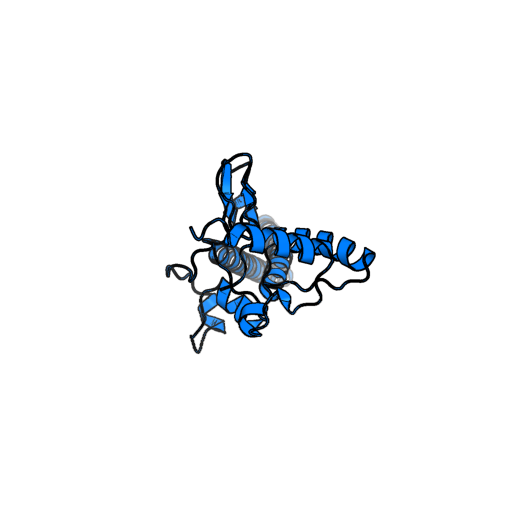69 204 ASP A O 1
ATOM 1702 N N . LEU A 1 205 ? -6.481 12.171 30.173 1.00 56.94 205 LEU A N 1
ATOM 1703 C CA . LEU A 1 205 ? -7.280 12.325 28.972 1.00 56.94 205 LEU A CA 1
ATOM 1704 C C . LEU A 1 205 ? -7.866 13.729 28.887 1.00 56.94 205 LEU A C 1
ATOM 1706 O O . LEU A 1 205 ? -8.327 14.295 29.882 1.00 56.94 205 LEU A O 1
ATOM 1710 N N . THR A 1 206 ? -7.930 14.249 27.659 1.00 57.41 206 THR A N 1
ATOM 1711 C CA . THR A 1 206 ? -8.532 15.555 27.376 1.00 57.41 206 THR A CA 1
ATOM 1712 C C . THR A 1 206 ? -9.965 15.623 27.926 1.00 57.41 206 THR A C 1
ATOM 1714 O O . THR A 1 206 ? -10.661 14.601 27.925 1.00 57.41 206 THR A O 1
ATOM 1717 N N . PRO A 1 207 ? -10.467 16.800 28.348 1.00 50.03 207 PRO A N 1
ATOM 1718 C CA . PRO A 1 207 ? -11.806 16.936 28.931 1.00 50.03 207 PRO A CA 1
ATOM 1719 C C . PRO A 1 207 ? -12.911 16.348 28.048 1.00 50.03 207 PRO A C 1
ATOM 1721 O O . PRO A 1 207 ? -13.822 15.695 28.544 1.00 50.03 207 PRO A O 1
ATOM 1724 N N . ARG A 1 208 ? -12.776 16.482 26.722 1.00 45.69 208 ARG A N 1
ATOM 1725 C CA . ARG A 1 208 ? -13.696 15.904 25.733 1.00 45.69 208 ARG A CA 1
ATOM 1726 C C . ARG A 1 208 ? -13.667 14.375 25.729 1.00 45.69 208 ARG A C 1
ATOM 1728 O O . ARG A 1 208 ? -14.706 13.741 25.590 1.00 45.69 208 ARG A O 1
ATOM 1735 N N . THR A 1 209 ? -12.488 13.783 25.904 1.00 47.97 209 THR A N 1
ATOM 1736 C CA . THR A 1 209 ? -12.323 12.326 25.993 1.00 47.97 209 THR A CA 1
ATOM 1737 C C . THR A 1 209 ? -12.806 11.803 27.345 1.00 47.97 209 THR A C 1
ATOM 1739 O O . THR A 1 209 ? -13.448 10.759 27.394 1.00 47.97 209 THR A O 1
ATOM 1742 N N . ARG A 1 210 ? -12.591 12.557 28.432 1.00 54.12 210 ARG A N 1
ATOM 1743 C CA . ARG A 1 210 ? -13.121 12.251 29.768 1.00 54.12 210 ARG A CA 1
ATOM 1744 C C . ARG A 1 210 ? -14.651 12.295 29.789 1.00 54.12 210 ARG A C 1
ATOM 1746 O O . ARG A 1 210 ? -15.263 11.354 30.277 1.00 54.12 210 ARG A O 1
ATOM 1753 N N . GLN A 1 211 ? -15.250 13.323 29.187 1.00 47.31 211 GLN A N 1
ATOM 1754 C CA . GLN A 1 211 ? -16.701 13.477 29.055 1.00 47.31 211 GLN A CA 1
ATOM 1755 C C . GLN A 1 211 ? -17.311 12.354 28.204 1.00 47.31 211 GLN A C 1
ATOM 1757 O O . GLN A 1 211 ? -18.313 11.750 28.580 1.00 47.31 211 GLN A O 1
ATOM 1762 N N . HIS A 1 212 ? -16.635 11.990 27.111 1.00 48.03 212 HIS A N 1
ATOM 1763 C CA . HIS A 1 212 ? -17.028 10.861 26.275 1.00 48.03 212 HIS A CA 1
ATOM 1764 C C . HIS A 1 212 ? -16.950 9.519 27.020 1.00 48.03 212 HIS A C 1
ATOM 1766 O O . HIS A 1 212 ? -17.835 8.685 26.875 1.00 48.03 212 HIS A O 1
ATOM 1772 N N . ILE A 1 213 ? -15.927 9.311 27.855 1.00 50.22 213 ILE A N 1
ATOM 1773 C CA . ILE A 1 213 ? -15.808 8.110 28.693 1.00 50.22 213 ILE A CA 1
ATOM 1774 C C . ILE A 1 213 ? -16.875 8.093 29.792 1.00 50.22 213 ILE A C 1
ATOM 1776 O O . ILE A 1 213 ? -17.472 7.046 30.018 1.00 50.22 213 ILE A O 1
ATOM 1780 N N . SER A 1 214 ? -17.169 9.222 30.444 1.00 46.50 214 SER A N 1
ATOM 1781 C CA . SER A 1 214 ? -18.230 9.288 31.458 1.00 46.50 214 SER A CA 1
ATOM 1782 C C . SER A 1 214 ? -19.625 9.044 30.874 1.00 46.50 214 SER A C 1
ATOM 1784 O O . SER A 1 214 ? -20.429 8.366 31.505 1.00 46.50 214 SER A O 1
ATOM 1786 N N . GLU A 1 215 ? -19.898 9.525 29.657 1.00 51.03 215 GLU A N 1
ATOM 1787 C CA . GLU A 1 215 ? -21.140 9.226 28.925 1.00 51.03 215 GLU A CA 1
ATOM 1788 C C . GLU A 1 215 ? -21.244 7.744 28.540 1.00 51.03 215 GLU A C 1
ATOM 1790 O O . GLU A 1 215 ? -22.336 7.185 28.495 1.00 51.03 215 GLU A O 1
ATOM 1795 N N . VAL A 1 216 ? -20.111 7.093 28.270 1.00 49.84 216 VAL A N 1
ATOM 1796 C CA . VAL A 1 216 ? -20.061 5.662 27.945 1.00 49.84 216 VAL A CA 1
ATOM 1797 C C . VAL A 1 216 ? -20.277 4.796 29.189 1.00 49.84 216 VAL A C 1
ATOM 1799 O O . VAL A 1 216 ? -20.979 3.792 29.102 1.00 49.84 216 VAL A O 1
ATOM 1802 N N . LEU A 1 217 ? -19.727 5.186 30.343 1.00 46.72 217 LEU A N 1
ATOM 1803 C CA . LEU A 1 217 ? -19.891 4.449 31.603 1.00 46.72 217 LEU A CA 1
ATOM 1804 C C . LEU A 1 217 ? -21.318 4.559 32.162 1.00 46.72 217 LEU A C 1
ATOM 1806 O O . LEU A 1 217 ? -21.864 3.575 32.649 1.00 46.72 217 LEU A O 1
ATOM 1810 N N . SER A 1 218 ? -21.975 5.714 32.018 1.00 43.03 218 SER A N 1
ATOM 1811 C CA . SER A 1 218 ? -23.373 5.869 32.448 1.00 43.03 218 SER A CA 1
ATOM 1812 C C . SER A 1 218 ? -24.371 5.096 31.571 1.00 43.03 218 SER A C 1
ATOM 1814 O O . SER A 1 218 ? -25.449 4.714 32.027 1.00 43.03 218 SER A O 1
ATOM 1816 N N . GLN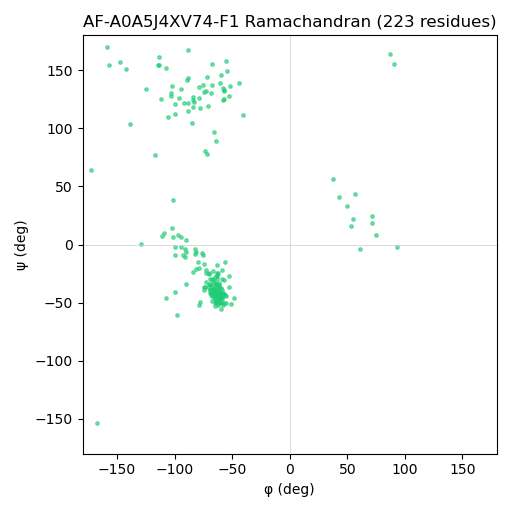 A 1 219 ? -24.012 4.816 30.314 1.00 45.31 219 GLN A N 1
ATOM 1817 C CA . GLN A 1 219 ? -24.821 4.006 29.394 1.00 45.31 219 GLN A CA 1
ATOM 1818 C C . GLN A 1 219 ? -24.600 2.493 29.567 1.00 45.31 219 GLN A C 1
ATOM 1820 O O . GLN A 1 219 ? -25.490 1.704 29.243 1.00 45.31 219 GLN A O 1
ATOM 1825 N N . SER A 1 220 ? -23.450 2.064 30.099 1.00 42.66 220 SER A N 1
ATOM 1826 C CA . SER A 1 220 ? -23.232 0.653 30.448 1.00 42.66 220 SER A CA 1
ATOM 1827 C C . SER A 1 220 ? -24.007 0.225 31.694 1.00 42.66 220 SER A C 1
ATOM 1829 O O . SER A 1 220 ? -24.484 -0.904 31.740 1.00 42.66 220 SER A O 1
ATOM 1831 N N . ASP A 1 221 ? -24.216 1.128 32.655 1.00 41.78 221 ASP A N 1
ATOM 1832 C CA . ASP A 1 221 ? -24.974 0.816 33.877 1.00 41.78 221 ASP A CA 1
ATOM 1833 C C . ASP A 1 221 ? -26.484 0.675 33.619 1.00 41.78 221 ASP A C 1
ATOM 1835 O O . ASP A 1 221 ? -27.191 -0.002 34.360 1.00 41.78 221 ASP A O 1
ATOM 1839 N N . THR A 1 222 ? -26.989 1.250 32.525 1.00 48.94 222 THR A N 1
ATOM 1840 C CA . THR A 1 222 ? -28.407 1.164 32.125 1.00 48.94 222 THR A CA 1
ATOM 1841 C C . THR A 1 222 ? -28.731 -0.030 31.225 1.00 48.94 222 THR A C 1
ATOM 1843 O O . THR A 1 222 ? -29.899 -0.270 30.941 1.00 48.94 222 THR A O 1
ATOM 1846 N N . SER A 1 223 ? -27.726 -0.794 30.786 1.00 43.28 223 SER A N 1
ATOM 1847 C CA . SER A 1 223 ? -27.895 -1.985 29.933 1.00 43.28 223 SER A CA 1
ATOM 1848 C C . SER A 1 223 ? -27.574 -3.308 30.647 1.00 43.28 223 SER A C 1
ATOM 1850 O O . SER A 1 223 ? -27.568 -4.363 30.013 1.00 43.28 223 SER A O 1
ATOM 1852 N N . ALA A 1 224 ? -27.342 -3.253 31.965 1.00 42.34 224 ALA A N 1
ATOM 1853 C CA . ALA A 1 224 ? -27.133 -4.402 32.849 1.00 42.34 224 ALA A CA 1
ATOM 1854 C C . ALA A 1 224 ? -28.370 -4.762 33.707 1.00 42.34 224 ALA A C 1
ATOM 1856 O O . ALA A 1 224 ? -28.242 -5.536 34.656 1.00 42.34 224 ALA A O 1
ATOM 1857 N N . VAL A 1 225 ? -29.551 -4.224 33.368 1.00 36.50 225 VAL A N 1
ATOM 1858 C CA . VAL A 1 225 ? -30.863 -4.599 33.932 1.00 36.50 225 VAL A CA 1
ATOM 1859 C C . VAL A 1 225 ? -31.760 -5.129 32.824 1.00 36.50 225 VAL A C 1
ATOM 1861 O O . VAL A 1 225 ? -31.797 -4.483 31.752 1.00 36.50 225 VAL A O 1
#

Sequence (225 aa):
MVAMQCQRRCRRCRKPKPPLAHHCHICSRCVLRMDHHCPWMNNCIGFHNYRFFVLFTFYLWAGSAYSAWMLLWELGRIGRMSQFHMGEAVYPYALLVPFVLSAAVSIALTALMGWHFFLIWQGQSTIDMLNFWRDSKEAKAQGTTLIHPYNLGLKRNFQEVFDVSGHRLWWIRWMLPSRAKRRGDGIFFPTMYDSLQVRPQDLDLTPRTRQHISEVLSQSDTSAV

Secondary structure (DSSP, 8-state):
-------PBPTTT-SB--TT-EEETTTTEEETT--EEEGGGTEEESTTTHHHHHHHHHHHHHHHHHHHHHHHHHHHHHHT-S---TT-THHHHHHHHHHHHHHHHHHHHHHHHHHHHHHHHHT--HHHHHHHHHHHHHHHHTT-PPPPTT---HHHHHHHHHT-TT-TTHHHHTTS---SPPSS-SS----HHHHHT--GGGS---HHHHHHHHHHHHHHTTS--

Foldseek 3Di:
DDDPPPQDQDPQVRHGQFPLWDQDPQVRDIAQVWQACDVVVNGTAGDFCVLVVLLVLVVLLVVLVVLLVVLVVVLVVVVPDPDDDPVCPVPNVVSVVSNVVSVVSNVVSVVVNVVVLVCLQQLHGNVRVVVCVVVQVVQVVVVHGDDDFRRPGRVVSNCQSQVLPPPPPSVPSSNDPDPPGRPDDSRDGHTPCNVVVDDPCNDPDDPVVVVVVVVVVVVVVVPVD

pLDDT: mean 82.74, std 17.57, range [32.12, 98.38]

Mean predicted aligned error: 9.84 Å